Protein AF-A0A073CIL2-F1 (afdb_monomer)

Secondary structure (DSSP, 8-state):
--TTB--HHHHHHH--SS--HHHHHHHGGGGHHHHHHHHHHHHHHHHHH--SSTTHHHHHHHT-TT--HHHHHHHHHHHTT--HHHHTTS-SGGGT-STTEEEEEETTEEEEEE-SSTTS-----TTTTT-SHHHHHH--PPPHHHHHHHHHHHHGGGBTT---TTGGGG-GGGGTT-HHHHHHHHHHHHHHHHHHHHHHHHHHHHHHHHHHHHHHHHHHS-TTSEEEEEEEETTEEEEEEEE-TTS-EEEEEEE-TT--HHHHHHHHHHHHHHHHHHHHTT-EEEEEE--HIIIII-HHHHHHHHHH-SEEE-SSHHHHHHHHHHHHHT-

Foldseek 3Di:
DDLFQDFLVNQVVFFPQDDDPVLLVVLWQLNLLVLCVVCVVVLLVLLQPQPPDLCSSLVSQQPDPSRFLLNNLLLLCLLLVNAQVNVLVCPLVCVWDPPQKWWFDDPNDIDMDRQDPNNHRDRSHCVVSLNTRVSVVVGHHDDSVSVNSLQQLCTVLGTPPGDDPPSVSSNNVNCRNPSVVSVVSSVVSSVVVLVVCLPPSVVVSLVSLLVLLVVLLVVQADPQKDKDAQDDDQNDTARIWIAHNVRAIEGEHEDEASPDPVRLLVCLVCLQVVLVSSVVVLYFYEYADHHCCCSVPVNVSSNSNSVRHPGYFYSDSVRSSSVSVSVVVSD

Solvent-accessible surface area (backbone atoms only — not comparable to full-atom values): 17653 Å² total; per-residue (Å²): 130,63,96,46,39,39,46,67,68,53,34,62,75,56,29,68,50,54,78,57,68,74,54,51,68,72,42,33,72,72,48,46,61,63,55,49,63,74,38,40,68,59,52,52,49,40,42,36,68,23,54,87,43,98,64,41,40,56,60,52,37,75,72,32,86,88,36,29,30,23,46,52,48,43,53,51,25,61,66,37,73,41,46,29,75,61,47,46,68,56,48,31,39,57,81,48,34,62,94,54,38,46,43,28,57,54,95,94,39,82,46,75,44,74,55,76,49,49,40,45,78,56,79,40,34,35,74,72,57,35,51,34,37,66,43,42,77,68,51,38,72,69,44,60,56,54,47,41,51,47,50,39,36,24,39,51,46,41,35,64,93,59,80,58,82,72,31,82,43,11,42,59,51,80,40,42,47,34,56,71,61,41,54,52,50,51,55,54,40,52,53,53,49,51,60,73,46,46,67,69,44,38,55,58,49,48,56,50,54,52,51,51,54,51,50,54,39,61,76,69,44,63,88,71,46,47,79,45,68,65,40,71,56,96,93,40,75,24,61,30,30,39,36,34,81,77,73,32,41,37,40,30,42,77,43,43,56,70,57,50,71,71,56,50,48,48,50,27,72,43,23,58,60,52,32,54,56,31,50,77,72,62,28,44,38,31,36,38,44,27,15,48,52,43,68,72,69,37,47,68,38,49,41,47,32,38,69,38,34,66,31,29,34,21,75,39,72,71,34,44,49,50,52,42,49,52,50,63,76,73,85

pLDDT: mean 83.8, std 14.63, range [40.62, 98.25]

Organism: Pl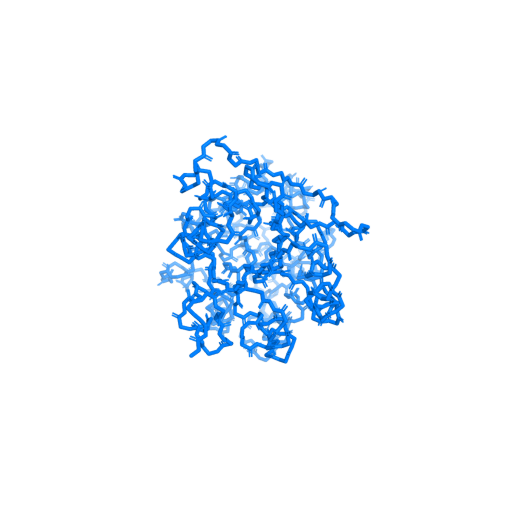anktothrix agardhii (strain NIVA-CYA 126/8) (NCBI:txid388467)

Structure (mmCIF, N/CA/C/O backbone):
data_AF-A0A073CIL2-F1
#
_entry.id   AF-A0A073CIL2-F1
#
loop_
_atom_site.group_PDB
_atom_site.id
_atom_site.type_symbol
_atom_site.label_atom_id
_atom_site.label_alt_id
_atom_site.label_comp_id
_atom_site.label_asym_id
_atom_site.label_entity_id
_atom_site.label_seq_id
_atom_site.pdbx_PDB_ins_code
_atom_site.Cartn_x
_atom_site.Cartn_y
_atom_site.Cartn_z
_atom_site.occupancy
_atom_site.B_iso_or_equiv
_atom_site.auth_seq_id
_atom_site.auth_comp_id
_atom_site.auth_asym_id
_atom_site.auth_atom_id
_atom_site.pdbx_PDB_model_num
ATOM 1 N N . MET A 1 1 ? -30.744 -12.205 18.755 1.00 46.25 1 MET A N 1
ATOM 2 C CA . MET A 1 1 ? -29.363 -11.706 18.944 1.00 46.25 1 MET A CA 1
ATOM 3 C C . MET A 1 1 ? -29.435 -10.252 19.387 1.00 46.25 1 MET A C 1
ATOM 5 O O . MET A 1 1 ? -30.394 -9.584 19.016 1.00 46.25 1 MET A O 1
ATOM 9 N N . SER A 1 2 ? -28.510 -9.797 20.239 1.00 57.88 2 SER A N 1
ATOM 10 C CA . SER A 1 2 ? -28.500 -8.412 20.741 1.00 57.88 2 SER A CA 1
ATOM 11 C C . SER A 1 2 ? -28.362 -7.431 19.573 1.00 57.88 2 SER A C 1
ATOM 13 O O . SER A 1 2 ? -27.471 -7.584 18.743 1.00 57.88 2 SER A O 1
ATOM 15 N N . LYS A 1 3 ? -29.236 -6.418 19.529 1.00 78.00 3 LYS A N 1
ATOM 16 C CA . LYS A 1 3 ? -29.319 -5.371 18.492 1.00 78.00 3 LYS A CA 1
ATOM 17 C C . LYS A 1 3 ? -27.982 -4.673 18.192 1.00 78.00 3 LYS A C 1
ATOM 19 O O . LYS A 1 3 ? -27.819 -4.140 17.101 1.00 78.00 3 LYS A O 1
ATOM 24 N N . TYR A 1 4 ? -27.051 -4.678 19.146 1.00 87.75 4 TYR A N 1
ATOM 25 C CA . TYR A 1 4 ? -25.796 -3.921 19.101 1.00 87.75 4 TYR A CA 1
ATOM 26 C C . TYR A 1 4 ? -24.544 -4.787 18.997 1.00 87.75 4 TYR A C 1
ATOM 28 O O . TYR A 1 4 ? -23.439 -4.262 18.887 1.00 87.75 4 TYR A O 1
ATOM 36 N N . LYS A 1 5 ? -24.700 -6.110 19.027 1.00 90.50 5 LYS A N 1
ATOM 37 C CA . LYS A 1 5 ? -23.591 -7.057 19.107 1.00 90.50 5 LYS A CA 1
ATOM 38 C C . LYS A 1 5 ? -23.538 -7.888 17.837 1.00 90.50 5 LYS A C 1
ATOM 40 O O . LYS A 1 5 ? -24.077 -8.994 17.792 1.00 90.50 5 LYS A O 1
ATOM 45 N N . ARG A 1 6 ? -22.913 -7.324 16.800 1.00 87.19 6 ARG A N 1
ATOM 46 C CA . ARG A 1 6 ? -22.725 -8.014 15.522 1.00 87.19 6 ARG A CA 1
ATOM 47 C C . ARG A 1 6 ? -21.905 -9.286 15.733 1.00 87.19 6 ARG A C 1
ATOM 49 O O . ARG A 1 6 ? -20.830 -9.261 16.327 1.00 87.19 6 ARG A O 1
ATOM 56 N N . SER A 1 7 ? -22.405 -10.398 15.215 1.00 87.19 7 SER A N 1
ATOM 57 C CA . SER A 1 7 ? -21.641 -11.631 15.041 1.00 87.19 7 SER A CA 1
ATOM 58 C C . SER A 1 7 ? -20.631 -11.497 13.895 1.00 87.19 7 SER A C 1
ATOM 60 O O . SER A 1 7 ? -20.733 -10.603 13.056 1.00 87.19 7 SER A O 1
ATOM 62 N N . LEU A 1 8 ? -19.685 -12.437 13.786 1.00 81.62 8 LEU A N 1
ATOM 63 C CA . LEU A 1 8 ? -18.758 -12.490 12.646 1.00 81.62 8 LEU A CA 1
ATOM 64 C C . LEU A 1 8 ? -19.491 -12.550 11.292 1.00 81.62 8 LEU A C 1
ATOM 66 O O . LEU A 1 8 ? -18.992 -12.026 10.297 1.00 81.62 8 LEU A O 1
ATOM 70 N N . VAL A 1 9 ? -20.652 -13.211 11.244 1.00 82.19 9 VAL A N 1
ATOM 71 C CA . VAL A 1 9 ? -21.465 -13.315 10.024 1.00 82.19 9 VAL A CA 1
ATOM 72 C C . VAL A 1 9 ? -22.077 -11.959 9.681 1.00 82.19 9 VAL A C 1
ATOM 74 O O . VAL A 1 9 ? -21.948 -11.510 8.551 1.00 82.19 9 VAL A O 1
ATOM 77 N N . GLU A 1 10 ? -22.644 -11.253 10.656 1.00 83.69 10 GLU A N 1
ATOM 78 C CA . GLU A 1 10 ? -23.223 -9.926 10.414 1.00 83.69 10 GLU A CA 1
ATOM 79 C C . GLU A 1 10 ? -22.145 -8.880 10.098 1.00 83.69 10 GLU A C 1
ATOM 81 O O . GLU A 1 10 ? -22.348 -8.028 9.236 1.00 83.69 10 GLU A O 1
ATOM 86 N N . LEU A 1 11 ? -20.963 -8.973 10.721 1.00 81.69 11 LEU A N 1
ATOM 87 C CA . LEU A 1 11 ? -19.815 -8.144 10.348 1.00 81.69 11 LEU A CA 1
ATOM 88 C C . LEU A 1 11 ? -19.396 -8.386 8.897 1.00 81.69 11 LEU A C 1
ATOM 90 O O . LEU A 1 11 ? -19.043 -7.429 8.227 1.00 81.69 11 LEU A O 1
ATOM 94 N N . ARG A 1 12 ? -19.462 -9.618 8.369 1.00 76.69 12 ARG A N 1
ATOM 95 C CA . ARG A 1 12 ? -19.180 -9.872 6.939 1.00 76.69 12 ARG A CA 1
ATOM 96 C C . ARG A 1 12 ? -20.116 -9.124 6.009 1.00 76.69 12 ARG A C 1
ATOM 98 O O . ARG A 1 12 ? -19.669 -8.660 4.969 1.00 76.69 12 ARG A O 1
ATOM 105 N N . GLU A 1 13 ? -21.390 -9.050 6.367 1.00 78.75 13 GLU A N 1
ATOM 106 C CA . GLU A 1 13 ? -22.416 -8.410 5.543 1.00 78.75 13 GLU A CA 1
ATOM 107 C C . GLU A 1 13 ? -22.362 -6.882 5.620 1.00 78.75 13 GLU A C 1
ATOM 109 O O . GLU A 1 13 ? -22.771 -6.204 4.680 1.00 78.75 13 GLU A O 1
ATOM 114 N N . LYS A 1 14 ? -21.892 -6.339 6.749 1.00 78.00 14 LYS A N 1
ATOM 115 C CA . LYS A 1 14 ? -21.842 -4.892 7.017 1.00 78.00 14 LYS A CA 1
ATOM 116 C C . LYS A 1 14 ? -20.466 -4.267 6.831 1.00 78.00 14 LYS A C 1
ATOM 118 O O . LYS A 1 14 ? -20.359 -3.046 6.764 1.00 78.00 14 LYS A O 1
ATOM 123 N N . ALA A 1 15 ? -19.425 -5.085 6.751 1.00 64.19 15 ALA A N 1
ATOM 124 C CA . ALA A 1 15 ? -18.075 -4.625 6.505 1.00 64.19 15 ALA A CA 1
ATOM 125 C C . ALA A 1 15 ? -17.959 -3.982 5.134 1.00 64.19 15 ALA A C 1
ATOM 127 O O . ALA A 1 15 ? -18.392 -4.534 4.124 1.00 64.19 15 ALA A O 1
ATOM 128 N N . VAL A 1 16 ? -17.277 -2.842 5.099 1.00 56.88 16 VAL A N 1
ATOM 129 C CA . VAL A 1 16 ? -16.928 -2.195 3.836 1.00 56.88 16 VAL A CA 1
ATOM 130 C C . VAL A 1 16 ? -15.840 -3.019 3.124 1.00 56.88 16 VAL A C 1
ATOM 132 O O . VAL A 1 16 ? -15.689 -2.925 1.906 1.00 56.88 16 VAL A O 1
ATOM 135 N N . LEU A 1 17 ? -15.119 -3.890 3.861 1.00 52.00 17 LEU A N 1
ATOM 136 C CA . LEU A 1 17 ? -14.032 -4.800 3.439 1.00 52.00 17 LEU A CA 1
ATOM 137 C C . LEU A 1 17 ? -12.774 -4.078 2.925 1.00 52.00 17 LEU A C 1
ATOM 139 O O . LEU A 1 17 ? -11.659 -4.569 3.132 1.00 52.00 17 LEU A O 1
ATOM 143 N N . ASN A 1 18 ? -12.974 -2.902 2.335 1.00 46.69 18 ASN A N 1
ATOM 144 C CA . ASN A 1 18 ? -12.034 -1.868 1.931 1.00 46.69 18 ASN A CA 1
ATOM 145 C C . ASN A 1 18 ? -12.390 -0.563 2.676 1.00 46.69 18 ASN A C 1
ATOM 147 O O . ASN A 1 18 ? -13.514 -0.406 3.136 1.00 46.69 18 ASN A O 1
ATOM 151 N N . TRP A 1 19 ? -11.452 0.373 2.843 1.00 49.94 19 TRP A N 1
ATOM 152 C CA . TRP A 1 19 ? -11.746 1.645 3.526 1.00 49.94 19 TRP A CA 1
ATOM 153 C C . TRP A 1 19 ? -12.817 2.470 2.777 1.00 49.94 19 TRP A C 1
ATOM 155 O O . TRP A 1 19 ? -12.802 2.464 1.545 1.00 49.94 19 TRP A O 1
ATOM 165 N N . PRO A 1 20 ? -13.692 3.216 3.487 1.00 50.31 20 PRO A N 1
ATOM 166 C CA . PRO A 1 20 ? -14.555 4.235 2.882 1.00 50.31 20 PRO A CA 1
ATOM 167 C C . PRO A 1 20 ? -13.750 5.226 2.025 1.00 50.31 20 PRO A C 1
ATOM 169 O O . PRO A 1 20 ? -12.622 5.567 2.390 1.00 50.31 20 PRO A O 1
ATOM 172 N N . GLU A 1 21 ? -14.321 5.725 0.924 1.00 50.78 21 GLU A N 1
ATOM 173 C CA . GLU A 1 21 ? -13.636 6.650 -0.005 1.00 50.78 21 GLU A CA 1
ATOM 174 C C . GLU A 1 21 ? -13.049 7.879 0.710 1.00 50.78 21 GLU A C 1
ATOM 176 O O . GLU A 1 21 ? -11.888 8.227 0.505 1.00 50.78 21 GLU A O 1
ATOM 181 N N . GLU A 1 22 ? -13.784 8.444 1.670 1.00 52.44 22 GLU A N 1
ATOM 182 C CA . GLU A 1 22 ? -13.338 9.577 2.493 1.00 52.44 22 GLU A CA 1
ATOM 183 C C . GLU A 1 22 ? -12.044 9.286 3.279 1.00 52.44 22 GLU A C 1
ATOM 185 O O . GLU A 1 22 ? -11.207 10.166 3.495 1.00 52.44 22 GLU A O 1
ATOM 190 N N . LEU A 1 23 ? -11.870 8.039 3.724 1.00 52.03 23 LEU A N 1
ATOM 191 C CA . LEU A 1 23 ? -10.691 7.586 4.456 1.00 52.03 23 LEU A CA 1
ATOM 192 C C . LEU A 1 23 ? -9.521 7.289 3.506 1.00 52.03 23 LEU A C 1
ATOM 194 O O . LEU A 1 23 ? -8.368 7.516 3.877 1.00 52.03 23 LEU A O 1
ATOM 198 N N . LEU A 1 24 ? -9.796 6.831 2.280 1.00 49.16 24 LEU A N 1
ATOM 199 C CA . LEU A 1 24 ? -8.789 6.656 1.226 1.00 49.16 24 LEU A CA 1
ATOM 200 C C . LEU A 1 24 ? -8.194 8.002 0.785 1.00 49.16 24 LEU A C 1
ATOM 202 O O . LEU A 1 24 ? -6.973 8.106 0.631 1.00 49.16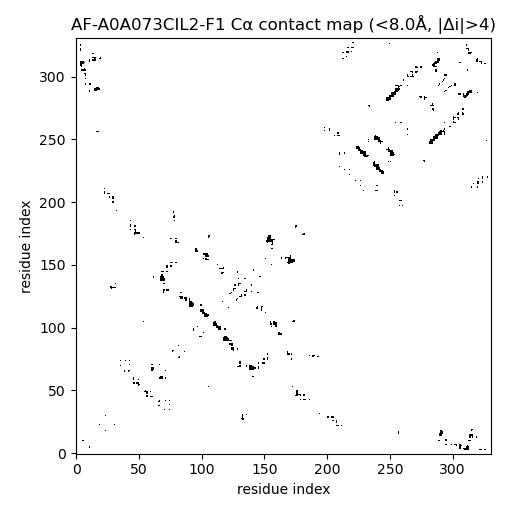 24 LEU A O 1
ATOM 206 N N . ASP A 1 25 ? -9.026 9.038 0.683 1.00 50.81 25 ASP A N 1
ATOM 207 C CA . ASP A 1 25 ? -8.604 10.400 0.343 1.00 50.81 25 ASP A CA 1
ATOM 208 C C . ASP A 1 25 ? -7.723 11.031 1.431 1.00 50.81 25 ASP A C 1
ATOM 210 O O . ASP A 1 25 ? -6.720 11.694 1.137 1.00 50.81 25 ASP A O 1
ATOM 214 N N . GLN A 1 26 ? -8.049 10.783 2.704 1.00 46.47 26 GLN A N 1
ATOM 215 C CA . GLN A 1 26 ? -7.258 11.250 3.849 1.00 46.47 26 GLN A CA 1
ATOM 216 C C . GLN A 1 26 ? -5.980 10.429 4.081 1.00 46.47 26 GLN A C 1
ATOM 218 O O . GLN A 1 26 ? -5.001 10.956 4.617 1.00 46.47 26 GLN A O 1
ATOM 223 N N . ALA A 1 27 ? -5.959 9.155 3.673 1.00 45.16 27 ALA A N 1
ATOM 224 C CA . ALA A 1 27 ? -4.823 8.257 3.871 1.00 45.16 27 ALA A CA 1
ATOM 225 C C . ALA A 1 27 ? -3.585 8.631 3.049 1.00 45.16 27 ALA A C 1
ATOM 227 O O . ALA A 1 27 ? -2.470 8.307 3.475 1.00 45.16 27 ALA A O 1
ATOM 228 N N . GLY A 1 28 ? -3.738 9.328 1.915 1.00 62.12 28 GLY A N 1
ATOM 229 C CA . GLY A 1 28 ? -2.609 9.731 1.069 1.00 62.12 28 GLY A CA 1
ATOM 230 C C . GLY A 1 28 ? -1.596 8.591 0.881 1.00 62.12 28 GLY A C 1
ATOM 231 O O . GLY A 1 28 ? -1.975 7.457 0.631 1.00 62.12 28 GLY A O 1
ATOM 232 N N . GLU A 1 29 ? -0.299 8.842 1.063 1.00 44.44 29 GLU A N 1
ATOM 233 C CA . GLU A 1 29 ? 0.793 7.857 0.899 1.00 44.44 29 GLU A CA 1
ATOM 234 C C . GLU A 1 29 ? 0.637 6.510 1.645 1.00 44.44 29 GLU A C 1
ATOM 236 O O . GLU A 1 29 ? 1.331 5.553 1.305 1.00 44.44 29 GLU A O 1
ATOM 241 N N . ALA A 1 30 ? -0.276 6.385 2.616 1.00 48.31 30 ALA A N 1
ATOM 242 C CA . ALA A 1 30 ? -0.567 5.124 3.297 1.00 48.31 30 ALA A CA 1
ATOM 243 C C . ALA A 1 30 ? -1.469 4.153 2.488 1.00 48.31 30 ALA A C 1
ATOM 245 O O . ALA A 1 30 ? -1.584 2.988 2.865 1.00 48.31 30 ALA A O 1
ATOM 246 N N . SER A 1 31 ? -2.068 4.595 1.369 1.00 55.88 31 SER A N 1
ATOM 247 C CA . SER A 1 31 ? -3.011 3.828 0.525 1.00 55.88 31 SER A CA 1
ATOM 248 C C . SER A 1 31 ? -2.378 3.099 -0.672 1.00 55.88 31 SER A C 1
ATOM 250 O O . SER A 1 31 ? -3.075 2.448 -1.454 1.00 55.88 31 SER A O 1
ATOM 252 N N . VAL A 1 32 ? -1.053 3.170 -0.831 1.00 69.62 32 VAL A N 1
ATOM 253 C CA . VAL A 1 32 ? -0.366 2.598 -2.001 1.00 69.62 32 VAL A CA 1
ATOM 254 C C . VAL A 1 32 ? -0.403 1.068 -1.987 1.00 69.62 32 VAL A C 1
ATOM 256 O O . VAL A 1 32 ? -0.601 0.452 -3.030 1.00 69.62 32 VAL A O 1
ATOM 259 N N . LEU A 1 33 ? -0.249 0.432 -0.821 1.00 70.25 33 LEU A N 1
ATOM 260 C CA . LEU A 1 33 ? -0.139 -1.027 -0.741 1.00 70.25 33 LEU A CA 1
ATOM 261 C C . LEU A 1 33 ? -1.421 -1.768 -1.176 1.00 70.25 33 LEU A C 1
ATOM 263 O O . LEU A 1 33 ? -1.286 -2.681 -1.985 1.00 70.25 33 LEU A O 1
ATOM 267 N N . PRO A 1 34 ? -2.650 -1.409 -0.747 1.00 69.50 34 PRO A N 1
ATOM 268 C CA . PRO A 1 34 ? -3.856 -2.049 -1.278 1.00 69.50 34 PRO A CA 1
ATOM 269 C C . PRO A 1 34 ? -4.028 -1.849 -2.768 1.00 69.50 34 PRO A C 1
ATOM 271 O O . PRO A 1 34 ? -4.447 -2.780 -3.443 1.00 69.50 34 PRO A O 1
ATOM 274 N N . LEU A 1 35 ? -3.712 -0.657 -3.285 1.00 74.81 35 LEU A N 1
ATOM 275 C CA . LEU A 1 35 ? -3.806 -0.396 -4.716 1.00 74.81 35 LEU A CA 1
ATOM 276 C C . LEU A 1 35 ? -2.859 -1.319 -5.488 1.00 74.81 35 LEU A C 1
ATOM 278 O O . LEU A 1 35 ? -3.254 -1.921 -6.485 1.00 74.81 35 LEU A O 1
ATOM 282 N N . LEU A 1 36 ? -1.634 -1.485 -4.991 1.00 78.38 36 LEU A N 1
ATOM 283 C CA . LEU A 1 36 ? -0.666 -2.408 -5.566 1.00 78.38 36 LEU A CA 1
ATOM 284 C C . LEU A 1 36 ? -1.111 -3.871 -5.446 1.00 78.38 36 LEU A C 1
ATOM 286 O O . LEU A 1 36 ? -1.041 -4.594 -6.430 1.00 78.38 36 LEU A O 1
ATOM 290 N N . LEU A 1 37 ? -1.632 -4.304 -4.295 1.00 72.88 37 LEU A N 1
ATOM 291 C CA . LEU A 1 37 ? -2.161 -5.664 -4.126 1.00 72.88 37 LEU A CA 1
ATOM 292 C C . LEU A 1 37 ? -3.359 -5.926 -5.053 1.00 72.88 37 LEU A C 1
ATOM 294 O O . LEU A 1 37 ? -3.400 -6.958 -5.712 1.00 72.88 37 LEU A O 1
ATOM 298 N N . LYS A 1 38 ? -4.289 -4.969 -5.171 1.00 75.19 38 LYS A N 1
ATOM 299 C CA . LYS A 1 38 ? -5.461 -5.043 -6.061 1.00 75.19 38 LYS A CA 1
ATOM 300 C C . LYS A 1 38 ? -5.066 -5.156 -7.535 1.00 75.19 38 LYS A C 1
ATOM 302 O O . LYS A 1 38 ? -5.771 -5.793 -8.308 1.00 75.19 38 LYS A O 1
ATOM 307 N N . THR A 1 39 ? -3.966 -4.523 -7.934 1.00 81.62 39 THR A N 1
ATOM 308 C CA . THR A 1 39 ? -3.525 -4.459 -9.339 1.00 81.62 39 THR A CA 1
ATOM 309 C C . THR A 1 39 ? -2.373 -5.416 -9.664 1.00 81.62 39 THR A C 1
ATOM 311 O O . THR A 1 39 ? -1.891 -5.444 -10.797 1.00 81.62 39 THR A O 1
ATOM 314 N N . GLN A 1 40 ? -1.956 -6.241 -8.701 1.00 81.31 40 GLN A N 1
ATOM 315 C CA . GLN A 1 40 ? -0.824 -7.159 -8.822 1.00 81.31 40 GLN A CA 1
ATOM 316 C C . GLN A 1 40 ? -1.013 -8.184 -9.945 1.00 81.31 40 GLN A C 1
ATOM 318 O O . GLN A 1 40 ? -0.119 -8.344 -10.774 1.00 81.31 40 GLN A O 1
ATOM 323 N N . ASP A 1 41 ? -2.174 -8.837 -10.026 1.00 79.19 41 ASP A N 1
ATOM 324 C CA . ASP A 1 41 ? -2.432 -9.854 -11.056 1.00 79.19 41 ASP A CA 1
ATOM 325 C C . ASP A 1 41 ? -2.379 -9.265 -12.467 1.00 79.19 41 ASP A C 1
ATOM 327 O O . ASP A 1 41 ? -1.853 -9.881 -13.401 1.00 79.19 41 ASP A O 1
ATOM 331 N N . LYS A 1 42 ? -2.864 -8.028 -12.626 1.00 86.56 42 LYS A N 1
ATOM 332 C CA . LYS A 1 42 ? -2.803 -7.320 -13.905 1.00 86.56 42 LYS A CA 1
ATOM 333 C C . LYS A 1 42 ? -1.366 -6.970 -14.277 1.00 86.56 42 LYS A C 1
ATOM 335 O O . LYS A 1 42 ? -0.977 -7.157 -15.428 1.00 86.56 42 LYS A O 1
ATOM 340 N N . PHE A 1 43 ? -0.572 -6.520 -13.307 1.00 92.25 43 PHE A N 1
ATOM 341 C CA . PHE A 1 43 ? 0.854 -6.264 -13.497 1.00 92.25 43 PHE A CA 1
ATOM 342 C C . PHE A 1 43 ? 1.604 -7.539 -13.920 1.00 92.25 43 PHE A C 1
ATOM 344 O O . PHE A 1 43 ? 2.312 -7.529 -14.925 1.00 92.25 43 PHE A O 1
ATOM 351 N N . ILE A 1 44 ? 1.379 -8.658 -13.220 1.00 87.12 44 ILE A N 1
ATOM 352 C CA . ILE A 1 44 ? 1.953 -9.972 -13.561 1.00 87.12 44 ILE A CA 1
ATOM 353 C C . ILE A 1 44 ? 1.558 -10.385 -14.982 1.00 87.12 44 ILE A C 1
ATOM 355 O O . ILE A 1 44 ? 2.403 -10.853 -15.745 1.00 87.12 44 ILE A O 1
ATOM 359 N N . SER A 1 45 ? 0.289 -10.193 -15.351 1.00 87.38 45 SER A N 1
ATOM 360 C CA . SER A 1 45 ? -0.216 -10.536 -16.684 1.00 87.38 45 SER A CA 1
ATOM 361 C C . SER A 1 45 ? 0.511 -9.759 -17.781 1.00 87.38 45 SER A C 1
ATOM 363 O O . SER A 1 45 ? 0.898 -10.348 -18.785 1.00 87.38 45 SER A O 1
ATOM 365 N N . ILE A 1 46 ? 0.762 -8.460 -17.576 1.00 94.06 46 ILE A N 1
ATOM 366 C CA . ILE A 1 46 ? 1.530 -7.640 -18.524 1.00 94.06 46 ILE A CA 1
ATOM 367 C C . ILE A 1 46 ? 2.950 -8.188 -18.684 1.00 94.06 46 ILE A C 1
ATOM 369 O O . ILE A 1 46 ? 3.374 -8.420 -19.810 1.00 94.06 46 ILE A O 1
ATOM 373 N N . LEU A 1 47 ? 3.669 -8.454 -17.587 1.00 93.06 47 LEU A N 1
ATOM 374 C CA . LEU A 1 47 ? 5.038 -8.989 -17.659 1.00 93.06 47 LEU A CA 1
ATOM 375 C C . LEU A 1 47 ? 5.106 -10.390 -18.288 1.00 93.06 47 LEU A C 1
ATOM 377 O O . LEU A 1 47 ? 6.102 -10.748 -18.914 1.00 93.06 47 LEU A O 1
ATOM 381 N N . THR A 1 48 ? 4.052 -11.185 -18.110 1.00 90.56 48 THR A N 1
ATOM 382 C CA . THR A 1 48 ? 3.956 -12.537 -18.674 1.00 90.56 48 THR A CA 1
ATOM 383 C C . THR A 1 48 ? 3.736 -12.495 -20.185 1.00 90.56 48 THR A C 1
ATOM 385 O O . THR A 1 48 ? 4.323 -13.297 -20.899 1.00 90.56 48 THR A O 1
ATOM 388 N N . LEU A 1 49 ? 2.911 -11.561 -20.668 1.00 91.25 49 LEU A N 1
ATOM 389 C CA . LEU A 1 49 ? 2.568 -11.419 -22.088 1.00 91.25 49 LEU A CA 1
ATOM 390 C C . LEU A 1 49 ? 3.573 -10.562 -22.878 1.00 91.25 49 LEU A C 1
ATOM 392 O O . LEU A 1 49 ? 3.558 -10.574 -24.105 1.00 91.25 49 LEU A O 1
ATOM 396 N N . ALA A 1 50 ? 4.422 -9.791 -22.197 1.00 91.94 50 ALA A N 1
ATOM 397 C CA . ALA A 1 50 ? 5.424 -8.912 -22.799 1.00 91.94 50 ALA A CA 1
ATOM 398 C C . ALA A 1 50 ? 6.703 -9.667 -23.213 1.00 91.94 50 ALA A C 1
ATOM 400 O O . ALA A 1 50 ? 7.806 -9.315 -22.792 1.00 91.94 50 ALA A O 1
ATOM 401 N N . ASP A 1 51 ? 6.571 -10.741 -23.991 1.00 90.38 51 ASP A N 1
ATOM 402 C CA . ASP A 1 51 ? 7.679 -11.648 -24.303 1.00 90.38 51 ASP A CA 1
ATOM 403 C C . ASP A 1 51 ? 8.103 -11.654 -25.779 1.00 90.38 51 ASP A C 1
ATOM 405 O O . ASP A 1 51 ? 9.090 -12.319 -26.117 1.00 90.38 51 ASP A O 1
ATOM 409 N N . SER A 1 52 ? 7.409 -10.894 -26.633 1.00 90.69 52 SER A N 1
ATOM 410 C CA . SER A 1 52 ? 7.692 -10.817 -28.069 1.00 90.69 52 SER A CA 1
ATOM 411 C C . SER A 1 52 ? 8.929 -9.969 -28.380 1.00 90.69 52 SER A C 1
ATOM 413 O O . SER A 1 52 ? 9.759 -10.362 -29.193 1.00 90.69 52 SER A O 1
ATOM 415 N N . GLU A 1 53 ? 9.067 -8.819 -27.715 1.00 93.62 53 GLU A N 1
ATOM 416 C CA . GLU A 1 53 ? 10.152 -7.838 -27.884 1.00 93.62 53 GLU A CA 1
ATOM 417 C C . GLU A 1 53 ? 10.420 -7.104 -26.558 1.00 93.62 53 GLU A C 1
ATOM 419 O O . GLU A 1 53 ? 9.496 -7.008 -25.737 1.00 93.62 53 GLU A O 1
ATOM 424 N N . PRO A 1 54 ? 11.615 -6.512 -26.349 1.00 91.56 54 PRO A N 1
ATOM 425 C CA . PRO A 1 54 ? 11.947 -5.835 -25.095 1.00 91.56 54 PRO A CA 1
ATOM 426 C C . PRO A 1 54 ? 10.996 -4.696 -24.699 1.00 91.56 54 PRO A C 1
ATOM 428 O O . PRO A 1 54 ? 10.821 -4.417 -23.515 1.00 91.56 54 PRO A O 1
ATOM 431 N N . GLU A 1 55 ? 10.364 -4.038 -25.670 1.00 94.50 55 GLU A N 1
ATOM 432 C CA . GLU A 1 55 ? 9.455 -2.903 -25.447 1.00 94.50 55 GLU A CA 1
ATOM 433 C C . GLU A 1 55 ? 7.969 -3.288 -25.537 1.00 94.50 55 GLU A C 1
ATOM 435 O O . GLU A 1 55 ? 7.083 -2.448 -25.373 1.00 94.50 55 GLU A O 1
ATOM 440 N N . SER A 1 56 ? 7.661 -4.573 -25.753 1.00 94.00 56 SER A N 1
ATOM 441 C CA . SER A 1 56 ? 6.283 -5.067 -25.912 1.00 94.00 56 SER A CA 1
ATOM 442 C C . SER A 1 56 ? 5.375 -4.752 -24.712 1.00 94.00 56 SER A C 1
ATOM 444 O O . SER A 1 56 ? 4.174 -4.519 -24.885 1.00 94.00 56 SER A O 1
ATOM 446 N N . TRP A 1 57 ? 5.952 -4.636 -23.510 1.00 95.44 57 TRP A N 1
ATOM 447 C CA . TRP A 1 57 ? 5.256 -4.202 -22.295 1.00 95.44 57 TRP A CA 1
ATOM 448 C C . TRP A 1 57 ? 4.582 -2.836 -22.466 1.00 95.44 57 TRP A C 1
ATOM 450 O O . TRP A 1 57 ? 3.499 -2.627 -21.923 1.00 95.44 57 TRP A O 1
ATOM 460 N N . GLN A 1 58 ? 5.164 -1.914 -23.241 1.00 96.19 58 GLN A N 1
ATOM 461 C CA . GLN A 1 58 ? 4.656 -0.549 -23.369 1.00 96.19 58 GLN A CA 1
ATOM 462 C C . GLN A 1 58 ? 3.278 -0.531 -24.038 1.00 96.19 58 GLN A C 1
ATOM 464 O O . GLN A 1 58 ? 2.365 0.155 -23.575 1.00 96.19 58 GLN A O 1
ATOM 469 N N . LYS A 1 59 ? 3.101 -1.340 -25.091 1.00 94.88 59 LYS A N 1
ATOM 470 C CA . LYS A 1 59 ? 1.810 -1.506 -25.775 1.00 94.88 59 LYS A CA 1
ATOM 471 C C . LYS A 1 59 ? 0.766 -2.094 -24.825 1.00 94.88 59 LYS A C 1
ATOM 473 O O . LYS A 1 59 ? -0.351 -1.591 -24.761 1.00 94.88 59 LYS A O 1
ATOM 478 N N . LEU A 1 60 ? 1.142 -3.112 -24.050 1.00 95.19 60 LEU A N 1
ATOM 479 C CA . LEU A 1 60 ? 0.247 -3.765 -23.090 1.00 95.19 60 LEU A CA 1
ATOM 480 C C . LEU A 1 60 ? -0.181 -2.832 -21.949 1.00 95.19 60 LEU A C 1
ATOM 482 O O . LEU A 1 60 ? -1.343 -2.862 -21.549 1.00 95.19 60 LEU A O 1
ATOM 486 N N . VAL A 1 61 ? 0.723 -1.981 -21.455 1.00 96.50 61 VAL A N 1
ATOM 487 C CA . VAL A 1 61 ? 0.394 -0.951 -20.458 1.00 96.50 61 VAL A CA 1
ATOM 488 C C . VAL A 1 61 ? -0.554 0.088 -21.053 1.00 96.50 61 VAL A C 1
ATOM 490 O O . VAL A 1 61 ? -1.588 0.373 -20.458 1.00 96.50 61 VAL A O 1
ATOM 493 N N . ASN A 1 62 ? -0.261 0.608 -22.248 1.00 93.75 62 ASN A N 1
ATOM 494 C CA . ASN A 1 62 ? -1.091 1.632 -22.893 1.00 93.75 62 ASN A CA 1
ATOM 495 C C . ASN A 1 62 ? -2.513 1.147 -23.228 1.00 93.75 62 ASN A C 1
ATOM 497 O O . ASN A 1 62 ? -3.439 1.952 -23.248 1.00 93.75 62 ASN A O 1
ATOM 501 N N . LEU A 1 63 ? -2.696 -0.154 -23.476 1.00 91.31 63 LEU A N 1
ATOM 502 C CA . LEU A 1 63 ? -4.007 -0.767 -23.724 1.00 91.31 63 LEU A CA 1
ATOM 503 C C . LEU A 1 63 ? -4.766 -1.138 -22.438 1.00 91.31 63 LEU A C 1
ATOM 505 O O . LEU A 1 63 ? -5.923 -1.552 -22.503 1.00 91.31 63 LEU A O 1
ATOM 509 N N . SER A 1 64 ? -4.135 -1.037 -21.266 1.00 87.50 64 SER A N 1
ATOM 510 C CA . SER A 1 64 ? -4.719 -1.491 -20.007 1.00 87.50 64 SER A CA 1
ATOM 511 C C . SER A 1 64 ? -5.443 -0.366 -19.269 1.00 87.50 64 SER A C 1
ATOM 513 O O . SER A 1 64 ? -4.808 0.522 -18.706 1.00 87.50 64 SER A O 1
ATOM 515 N N . LEU A 1 65 ? -6.771 -0.468 -19.158 1.00 81.56 65 LEU A N 1
ATOM 516 C CA . LEU A 1 65 ? -7.592 0.481 -18.390 1.00 81.56 65 LEU A CA 1
ATOM 517 C C . LEU A 1 65 ? -7.245 0.485 -16.889 1.00 81.56 65 LEU A C 1
ATOM 519 O O . LEU A 1 65 ? -7.116 1.544 -16.285 1.00 81.56 65 LEU A O 1
ATOM 523 N N . ASP A 1 66 ? -7.010 -0.693 -16.305 1.00 81.12 66 ASP A N 1
ATOM 524 C CA . ASP A 1 66 ? -6.754 -0.853 -14.863 1.00 81.12 66 ASP A CA 1
ATOM 525 C C . ASP A 1 66 ? -5.262 -0.781 -14.482 1.00 81.12 66 ASP A C 1
ATOM 527 O O . ASP A 1 66 ? -4.885 -1.083 -13.348 1.00 81.12 66 ASP A O 1
ATOM 531 N N . MET A 1 67 ? -4.385 -0.431 -15.431 1.00 92.88 67 MET A N 1
ATOM 532 C CA . MET A 1 67 ? -2.941 -0.310 -15.191 1.00 92.88 67 MET A CA 1
ATOM 533 C C . MET A 1 67 ? -2.382 0.931 -15.892 1.00 92.88 67 MET A C 1
ATOM 535 O O . MET A 1 67 ? -1.704 0.810 -16.913 1.00 92.88 67 MET A O 1
ATOM 539 N N . PRO A 1 68 ? -2.642 2.134 -15.355 1.00 95.00 68 PRO A N 1
ATOM 540 C CA . PRO A 1 68 ? -2.034 3.342 -15.886 1.00 95.00 68 PRO A CA 1
ATOM 541 C C . PRO A 1 68 ? -0.504 3.295 -15.745 1.00 95.00 68 PRO A C 1
ATOM 543 O O . PRO A 1 68 ? 0.051 2.642 -14.856 1.00 95.00 68 PRO A O 1
ATOM 546 N N . GLY A 1 69 ? 0.193 4.022 -16.616 1.00 97.50 69 GLY A N 1
ATOM 547 C CA . GLY A 1 69 ? 1.653 3.999 -16.725 1.00 97.50 69 GLY A CA 1
ATOM 548 C C . GLY A 1 69 ? 2.402 4.308 -15.431 1.00 97.50 69 GLY A C 1
ATOM 549 O O . GLY A 1 69 ? 3.379 3.637 -15.100 1.00 97.50 69 GLY A O 1
ATOM 550 N N . ASN A 1 70 ? 1.928 5.285 -14.660 1.00 96.69 70 ASN A N 1
ATOM 551 C CA . ASN A 1 70 ? 2.522 5.608 -13.363 1.00 96.69 70 ASN A CA 1
ATOM 552 C C . AS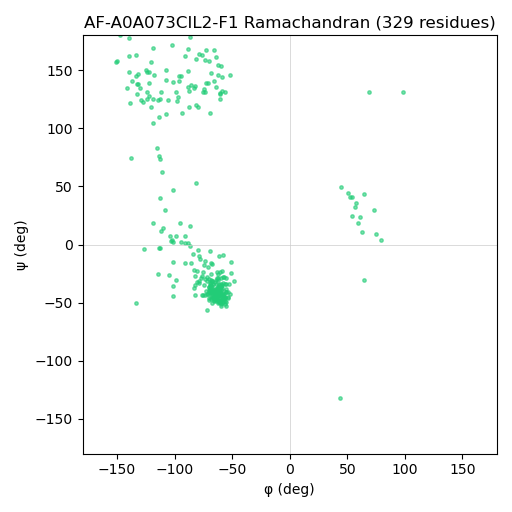N A 1 70 ? 2.340 4.484 -12.325 1.00 96.69 70 ASN A C 1
ATOM 554 O O . ASN A 1 70 ? 3.234 4.254 -11.511 1.00 96.69 70 ASN A O 1
ATOM 558 N N . LEU A 1 71 ? 1.220 3.756 -12.362 1.00 94.94 71 LEU A N 1
ATOM 559 C CA . LEU A 1 71 ? 0.991 2.608 -11.487 1.00 94.94 71 LEU A CA 1
ATOM 560 C C . LEU A 1 71 ? 1.883 1.428 -11.882 1.00 94.94 71 LEU A C 1
ATOM 562 O O . LEU A 1 71 ? 2.506 0.826 -11.009 1.00 94.94 71 LEU A O 1
ATOM 566 N N . PHE A 1 72 ? 2.022 1.159 -13.182 1.00 97.31 72 PHE A N 1
ATOM 567 C CA . PHE A 1 72 ? 2.959 0.156 -13.690 1.00 97.31 72 PHE A CA 1
ATOM 568 C C . PHE A 1 72 ? 4.400 0.446 -13.245 1.00 97.31 72 PHE A C 1
ATOM 570 O O . PHE A 1 72 ? 5.081 -0.428 -12.706 1.00 97.31 72 PHE A O 1
ATOM 577 N N . LEU A 1 73 ? 4.846 1.699 -13.387 1.00 97.50 73 LEU A N 1
ATOM 578 C CA . LEU A 1 73 ? 6.158 2.125 -12.905 1.00 97.50 73 LEU A CA 1
ATOM 579 C C . LEU A 1 73 ? 6.288 1.944 -11.385 1.00 97.50 73 LEU A C 1
ATOM 581 O O . LEU A 1 73 ? 7.324 1.483 -10.909 1.00 97.50 73 LEU A O 1
ATOM 585 N N . LYS A 1 74 ? 5.242 2.252 -10.608 1.00 93.88 74 LYS A N 1
ATOM 586 C CA . LYS A 1 74 ? 5.273 2.058 -9.153 1.00 93.88 74 LYS A CA 1
ATOM 587 C C . LYS A 1 74 ? 5.442 0.591 -8.762 1.00 93.88 74 LYS A C 1
ATOM 589 O O . LYS A 1 74 ? 6.197 0.323 -7.829 1.00 93.88 74 LYS A O 1
ATOM 594 N N . HIS A 1 75 ? 4.787 -0.340 -9.459 1.00 92.44 75 HIS A N 1
ATOM 595 C CA . HIS A 1 75 ? 5.011 -1.779 -9.264 1.00 92.44 75 HIS A CA 1
ATOM 596 C C . HIS A 1 75 ? 6.484 -2.133 -9.470 1.00 92.44 75 HIS A C 1
ATOM 598 O O . HIS A 1 75 ? 7.094 -2.722 -8.582 1.00 92.44 75 HIS A O 1
ATOM 604 N N . LEU A 1 76 ? 7.077 -1.705 -10.588 1.00 94.38 76 LEU A N 1
ATOM 605 C CA . LEU A 1 76 ? 8.493 -1.951 -10.872 1.00 94.38 76 LEU A CA 1
ATOM 606 C C . LEU A 1 76 ? 9.406 -1.385 -9.782 1.00 94.38 76 LEU A C 1
ATOM 608 O O . LEU A 1 76 ? 10.220 -2.128 -9.250 1.00 94.38 76 LEU A O 1
ATOM 612 N N . MET A 1 77 ? 9.217 -0.121 -9.395 1.00 91.94 77 MET A N 1
ATOM 613 C CA . MET A 1 77 ? 9.988 0.542 -8.333 1.00 91.94 77 MET A CA 1
ATOM 614 C C . MET A 1 77 ? 9.947 -0.207 -6.997 1.00 91.94 77 MET A C 1
ATOM 616 O O . MET A 1 77 ? 10.944 -0.281 -6.287 1.00 91.94 77 MET A O 1
ATOM 620 N N . VAL A 1 78 ? 8.778 -0.729 -6.621 1.00 84.06 78 VAL A N 1
ATOM 621 C CA . VAL A 1 78 ? 8.599 -1.471 -5.365 1.00 84.06 78 VAL A CA 1
ATOM 622 C C . VAL A 1 78 ? 9.319 -2.816 -5.419 1.00 84.06 78 VAL A C 1
ATOM 624 O O . VAL A 1 78 ? 9.961 -3.221 -4.450 1.00 84.06 78 VAL A O 1
ATOM 627 N N . LEU A 1 79 ? 9.235 -3.497 -6.557 1.00 82.75 79 LEU A N 1
ATOM 628 C CA . LEU A 1 79 ? 9.851 -4.801 -6.766 1.00 82.75 79 LEU A CA 1
ATOM 629 C C . LEU A 1 79 ? 11.383 -4.726 -6.843 1.00 82.75 79 LEU A C 1
ATOM 631 O O . LEU A 1 79 ? 12.059 -5.605 -6.312 1.00 82.75 79 LEU A O 1
ATOM 635 N N . SER A 1 80 ? 11.923 -3.661 -7.436 1.00 82.25 80 SER A N 1
ATOM 636 C CA . SER A 1 80 ? 13.366 -3.422 -7.549 1.00 82.25 80 SER A CA 1
ATOM 637 C C . SER A 1 80 ? 13.990 -2.698 -6.355 1.00 82.25 80 SER A C 1
ATOM 639 O O . SER A 1 80 ? 15.198 -2.485 -6.345 1.00 82.25 80 SER A O 1
ATOM 641 N N . ASP A 1 81 ? 13.204 -2.323 -5.340 1.00 78.75 81 ASP A N 1
ATOM 642 C CA . ASP A 1 81 ? 13.671 -1.491 -4.218 1.00 78.75 81 ASP A CA 1
ATOM 643 C C . ASP A 1 81 ? 14.255 -0.130 -4.672 1.00 78.75 81 ASP A C 1
ATOM 645 O O . ASP A 1 81 ? 15.209 0.415 -4.111 1.00 78.75 81 ASP A O 1
ATOM 649 N N . LEU A 1 82 ? 13.662 0.439 -5.725 1.00 84.50 82 LEU A N 1
ATOM 650 C CA . LEU A 1 82 ? 14.043 1.712 -6.335 1.00 84.50 82 LEU A CA 1
ATOM 651 C C . LEU A 1 82 ? 12.946 2.759 -6.116 1.00 84.50 82 LEU A C 1
ATOM 653 O O . LEU A 1 82 ? 12.199 3.131 -7.020 1.00 84.50 82 LEU A O 1
ATOM 657 N N . GLY A 1 83 ? 12.848 3.260 -4.882 1.00 82.81 83 GLY A N 1
ATOM 658 C CA . GLY A 1 83 ? 12.004 4.412 -4.550 1.00 82.81 83 GLY A CA 1
ATOM 659 C C . GLY A 1 83 ? 12.481 5.714 -5.210 1.00 82.81 83 GLY A C 1
ATOM 660 O O . GLY A 1 83 ? 13.610 5.802 -5.688 1.00 82.81 83 GLY A O 1
ATOM 661 N N . GLY A 1 84 ? 11.645 6.762 -5.194 1.00 83.12 84 GLY A N 1
ATOM 662 C CA . GLY A 1 84 ? 11.996 8.057 -5.790 1.00 83.12 84 GLY A CA 1
ATOM 663 C C . GLY A 1 84 ? 13.269 8.685 -5.211 1.00 83.12 84 GLY A C 1
ATOM 664 O O . GLY A 1 84 ? 14.019 9.315 -5.943 1.00 83.12 84 GLY A O 1
ATOM 665 N N . GLU A 1 85 ? 13.568 8.484 -3.925 1.00 81.06 85 GLU A N 1
ATOM 666 C CA . GLU A 1 85 ? 14.834 8.945 -3.331 1.00 81.06 85 GLU A CA 1
ATOM 667 C C . GLU A 1 85 ? 16.050 8.194 -3.883 1.00 81.06 85 GLU A C 1
ATOM 669 O O . GLU A 1 85 ? 17.054 8.821 -4.217 1.00 81.06 85 GLU A O 1
ATOM 674 N N . SER A 1 86 ? 15.960 6.866 -4.018 1.00 87.12 86 SER A N 1
ATOM 675 C CA . SER A 1 86 ? 17.025 6.039 -4.594 1.00 87.12 86 SER A CA 1
ATOM 676 C C . SER A 1 86 ? 17.236 6.360 -6.073 1.00 87.12 86 SER A C 1
ATOM 678 O O . SER A 1 86 ? 18.362 6.634 -6.479 1.00 87.12 86 SER A O 1
ATOM 680 N N . LEU A 1 87 ? 16.160 6.421 -6.867 1.00 92.00 87 LEU A N 1
ATOM 681 C CA . LEU A 1 87 ? 16.228 6.744 -8.297 1.00 92.00 87 LEU A CA 1
ATOM 682 C C . LEU A 1 87 ? 16.792 8.139 -8.563 1.00 92.00 87 LEU A C 1
ATOM 684 O O . LEU A 1 87 ? 17.521 8.338 -9.531 1.00 92.00 87 LEU A O 1
ATOM 688 N N . ASN A 1 88 ? 16.505 9.114 -7.701 1.00 93.06 88 ASN A N 1
ATOM 689 C CA . ASN A 1 88 ? 16.974 10.484 -7.889 1.00 93.06 88 ASN A CA 1
ATOM 690 C C . ASN A 1 88 ? 18.499 10.648 -7.711 1.00 93.06 88 ASN A C 1
ATOM 692 O O . ASN A 1 88 ? 19.020 11.731 -7.974 1.00 93.06 88 ASN A O 1
ATOM 696 N N . LYS A 1 89 ? 19.222 9.593 -7.303 1.00 91.81 89 LYS A N 1
ATOM 697 C CA . LYS A 1 89 ? 20.693 9.578 -7.205 1.00 91.81 89 LYS A CA 1
ATOM 698 C C . LYS A 1 89 ? 21.390 9.349 -8.551 1.00 91.81 89 LYS A C 1
ATOM 700 O O . LYS A 1 89 ? 22.546 9.738 -8.693 1.00 91.81 89 LYS A O 1
ATOM 705 N N . TYR A 1 90 ? 20.705 8.742 -9.520 1.00 91.38 90 TYR A N 1
ATOM 706 C CA . TYR A 1 90 ? 21.307 8.332 -10.792 1.00 91.38 90 TYR A CA 1
ATOM 707 C C . TYR A 1 90 ? 21.418 9.469 -11.829 1.00 91.38 90 TYR A C 1
ATOM 709 O O . TYR A 1 90 ? 22.470 9.600 -12.450 1.00 91.38 90 TYR A O 1
ATOM 717 N N . PRO A 1 91 ? 20.412 10.340 -12.039 1.00 90.44 91 PRO A N 1
ATOM 718 C CA . PRO A 1 91 ? 20.519 11.398 -13.038 1.00 90.44 91 PRO A CA 1
ATOM 719 C C . PRO A 1 91 ? 21.696 12.369 -12.806 1.00 90.44 91 PRO A C 1
ATOM 721 O O . PRO A 1 91 ? 21.960 12.781 -11.670 1.00 90.44 91 PRO A O 1
ATOM 724 N N . PRO A 1 92 ? 22.350 12.855 -13.878 1.00 91.88 92 PRO A N 1
ATOM 725 C CA . PRO A 1 92 ? 22.136 12.474 -15.275 1.00 91.88 92 PRO A CA 1
ATOM 726 C C . PRO A 1 92 ? 22.648 11.063 -15.579 1.00 91.88 92 PRO A C 1
ATOM 728 O O . PRO A 1 92 ? 23.750 10.696 -15.172 1.00 91.88 92 PRO A O 1
ATOM 731 N N . ILE A 1 93 ? 21.872 10.309 -16.360 1.00 92.38 93 ILE A N 1
ATOM 732 C CA . ILE A 1 93 ? 22.251 8.959 -16.793 1.00 92.38 93 ILE A CA 1
ATOM 733 C C . ILE A 1 93 ? 23.445 8.978 -17.761 1.00 92.38 93 ILE A C 1
ATOM 735 O O . ILE A 1 93 ? 24.161 7.986 -17.855 1.00 92.38 93 ILE A O 1
ATOM 739 N N . SER A 1 94 ? 23.767 10.131 -18.361 1.00 92.81 94 SER A N 1
ATOM 740 C CA . SER A 1 94 ? 24.990 10.335 -19.152 1.00 92.81 94 SER A CA 1
ATOM 741 C C . SER A 1 94 ? 26.304 10.072 -18.401 1.00 92.81 94 SER A C 1
ATOM 743 O O . SER A 1 94 ? 27.367 10.108 -19.006 1.00 92.81 94 SER A O 1
ATOM 745 N N . LYS A 1 95 ? 26.266 9.869 -17.077 1.00 91.69 95 LYS A N 1
ATOM 746 C CA . LYS A 1 95 ? 27.420 9.410 -16.285 1.00 91.69 95 LYS A CA 1
ATOM 747 C C . LYS A 1 95 ? 27.725 7.924 -16.462 1.00 91.69 95 LYS A C 1
ATOM 749 O O . LYS A 1 95 ? 28.837 7.507 -16.166 1.00 91.69 95 LYS A O 1
ATOM 754 N N . TYR A 1 96 ? 26.722 7.143 -16.852 1.00 91.31 96 TYR A N 1
ATOM 755 C CA . TYR A 1 96 ? 26.802 5.686 -16.947 1.00 91.31 96 TYR A CA 1
ATOM 756 C C . TYR A 1 96 ? 26.668 5.205 -18.393 1.00 91.31 96 TYR A C 1
ATOM 758 O O . TYR A 1 96 ? 27.171 4.143 -18.722 1.00 91.31 96 TYR A O 1
ATOM 766 N N . PHE A 1 97 ? 26.015 5.983 -19.255 1.00 90.75 97 PHE A N 1
ATOM 767 C CA . PHE A 1 97 ? 25.761 5.623 -20.646 1.00 90.75 97 PHE A CA 1
ATOM 768 C C . PHE A 1 97 ? 26.354 6.672 -21.580 1.00 90.75 97 PHE A C 1
ATOM 770 O O . PHE A 1 97 ? 26.221 7.875 -21.336 1.00 90.75 97 PHE A O 1
ATOM 777 N N . GLU A 1 98 ? 26.965 6.219 -22.668 1.00 89.31 98 GLU A N 1
ATOM 778 C CA . GLU A 1 98 ? 27.478 7.081 -23.730 1.00 89.31 98 GLU A CA 1
ATOM 779 C C . GLU A 1 98 ? 26.410 7.306 -24.815 1.00 89.31 98 GLU A C 1
ATOM 781 O O . GLU A 1 98 ? 25.409 6.596 -24.891 1.00 89.31 98 GLU A O 1
ATOM 786 N N . ASN A 1 99 ? 26.587 8.337 -25.648 1.00 90.06 99 ASN A N 1
ATOM 787 C CA . ASN A 1 99 ? 25.790 8.565 -26.866 1.00 90.06 99 ASN A CA 1
ATOM 788 C C . ASN A 1 99 ? 24.255 8.599 -26.693 1.00 90.06 99 ASN A C 1
ATOM 790 O O . ASN A 1 99 ? 23.509 8.384 -27.647 1.00 90.06 99 ASN A O 1
ATOM 794 N N . ASN A 1 100 ? 23.757 8.920 -25.493 1.00 94.31 100 ASN A N 1
ATOM 795 C CA . ASN A 1 100 ? 22.321 8.955 -25.191 1.00 94.31 100 ASN A CA 1
ATOM 796 C C . ASN A 1 100 ? 21.613 7.597 -25.373 1.00 94.31 100 ASN A C 1
ATOM 798 O O . ASN A 1 100 ? 20.394 7.552 -25.550 1.00 94.31 100 ASN A O 1
ATOM 802 N N . GLN A 1 101 ? 22.357 6.495 -25.299 1.00 94.38 101 GLN A N 1
ATOM 803 C CA . GLN A 1 101 ? 21.895 5.169 -25.690 1.00 94.38 101 GLN A CA 1
ATOM 804 C C . GLN A 1 101 ? 22.255 4.114 -24.640 1.00 94.38 101 GLN A C 1
ATOM 806 O O . GLN A 1 101 ? 23.299 4.182 -23.999 1.00 94.38 101 GLN A O 1
ATOM 811 N N . MET A 1 102 ? 21.373 3.136 -24.465 1.00 94.19 102 MET A N 1
ATOM 812 C CA . MET A 1 102 ? 21.609 1.923 -23.696 1.00 94.19 102 MET A CA 1
ATOM 813 C C . MET A 1 102 ? 21.601 0.733 -24.642 1.00 94.19 102 MET A C 1
ATOM 815 O O . MET A 1 102 ? 20.538 0.347 -25.121 1.00 94.19 102 MET A O 1
ATOM 819 N N . ASP A 1 103 ? 22.770 0.144 -24.859 1.00 94.00 103 ASP A N 1
ATOM 820 C CA . ASP A 1 103 ? 22.907 -1.153 -25.517 1.00 94.00 103 ASP A CA 1
ATOM 821 C C . ASP A 1 103 ? 22.805 -2.253 -24.467 1.00 94.00 103 ASP A C 1
ATOM 823 O O . ASP A 1 103 ? 23.432 -2.148 -23.415 1.00 94.00 103 ASP A O 1
ATOM 827 N N . TYR A 1 104 ? 21.995 -3.281 -24.703 1.00 92.81 104 TYR A N 1
ATOM 828 C CA . TYR A 1 104 ? 21.716 -4.322 -23.714 1.00 92.81 104 TYR A CA 1
ATOM 829 C C . TYR A 1 104 ? 21.385 -5.666 -24.357 1.00 92.81 104 TYR A C 1
ATOM 831 O O . TYR A 1 104 ? 20.915 -5.741 -25.491 1.00 92.81 104 TYR A O 1
ATOM 839 N N . ILE A 1 105 ? 21.591 -6.736 -23.589 1.00 89.06 105 ILE A N 1
ATOM 840 C CA . ILE A 1 105 ? 21.263 -8.099 -24.013 1.00 89.06 105 ILE A CA 1
ATOM 841 C C . ILE A 1 105 ? 19.893 -8.499 -23.465 1.00 89.06 105 ILE A C 1
ATOM 843 O O . ILE A 1 105 ? 19.668 -8.505 -22.255 1.00 89.06 105 ILE A O 1
ATOM 847 N N . TRP A 1 106 ? 18.998 -8.955 -24.341 1.00 90.56 106 TRP A N 1
ATOM 848 C CA . TRP A 1 106 ? 17.746 -9.598 -23.947 1.00 90.56 106 TRP A CA 1
ATOM 849 C C . TRP A 1 106 ? 17.521 -10.887 -24.735 1.00 90.56 106 TRP A C 1
ATOM 851 O O . TRP A 1 106 ? 17.629 -10.904 -25.957 1.00 90.56 106 TRP A O 1
ATOM 861 N N . LYS A 1 107 ? 17.233 -11.997 -24.037 1.00 88.44 107 LYS A N 1
ATOM 862 C CA . LYS A 1 107 ? 17.110 -13.345 -24.638 1.00 88.44 107 LYS A CA 1
ATOM 863 C C . LYS A 1 107 ? 18.244 -13.639 -25.643 1.00 88.44 107 LYS A C 1
ATOM 865 O O . LYS A 1 107 ? 17.981 -14.025 -26.777 1.00 88.44 107 LYS A O 1
ATOM 870 N N . THR A 1 108 ? 19.487 -13.385 -25.213 1.00 87.50 108 THR A N 1
ATOM 871 C CA . THR A 1 108 ? 20.739 -13.579 -25.979 1.00 87.50 108 THR A CA 1
ATOM 872 C C . THR A 1 108 ? 20.849 -12.792 -27.291 1.00 87.50 108 THR A C 1
ATOM 874 O O . THR A 1 108 ? 21.646 -13.159 -28.150 1.00 87.50 108 THR A O 1
ATOM 877 N N . LYS A 1 109 ? 20.044 -11.743 -27.472 1.00 93.12 109 LYS A N 1
ATOM 878 C CA . LYS A 1 109 ? 20.126 -10.822 -28.607 1.00 93.12 109 LYS A CA 1
ATOM 879 C C . LYS A 1 109 ? 20.445 -9.420 -28.115 1.00 93.12 109 LYS A C 1
ATOM 881 O O . LYS A 1 109 ? 19.969 -9.024 -27.049 1.00 93.12 109 LYS A O 1
ATOM 886 N N . ASP A 1 110 ? 21.201 -8.692 -28.921 1.00 94.31 110 ASP A N 1
ATOM 887 C CA . ASP A 1 110 ? 21.562 -7.309 -28.644 1.00 94.31 110 ASP A CA 1
ATOM 888 C C . ASP A 1 110 ? 20.435 -6.380 -29.087 1.00 94.31 110 ASP A C 1
ATOM 890 O O . ASP A 1 110 ? 19.873 -6.518 -30.177 1.00 94.31 110 ASP A O 1
ATOM 894 N N . TYR A 1 111 ? 20.115 -5.427 -28.223 1.00 95.81 111 TYR A N 1
ATOM 895 C CA . TYR A 1 111 ? 19.156 -4.365 -28.471 1.00 95.81 111 TYR A CA 1
ATOM 896 C C . TYR A 1 111 ? 19.746 -3.033 -28.038 1.00 95.81 111 TYR A C 1
ATOM 898 O O . TYR A 1 111 ? 20.694 -2.971 -27.258 1.00 95.81 111 TYR A O 1
ATOM 906 N N . SER A 1 112 ? 19.132 -1.966 -28.529 1.00 95.44 112 SER A N 1
ATOM 907 C CA . SER A 1 112 ? 19.499 -0.599 -28.208 1.00 95.44 112 SER A CA 1
ATOM 908 C C . SER A 1 112 ? 18.253 0.193 -27.838 1.00 95.44 112 SER A C 1
ATOM 910 O O . SER A 1 112 ? 17.208 0.052 -28.473 1.00 95.44 112 SER A O 1
ATOM 912 N N . TYR A 1 113 ? 18.366 1.017 -26.801 1.00 96.88 113 TYR A N 1
ATOM 913 C CA . TYR A 1 113 ? 17.341 1.963 -26.386 1.00 96.88 113 TYR A CA 1
ATOM 914 C C . TYR A 1 113 ? 17.912 3.380 -26.340 1.00 96.88 113 TYR A C 1
ATOM 916 O O . TYR A 1 113 ? 18.879 3.648 -25.627 1.00 96.88 113 TYR A O 1
ATOM 924 N N . GLN A 1 114 ? 17.282 4.311 -27.054 1.00 97.00 114 GLN A N 1
ATOM 925 C CA . GLN A 1 114 ? 17.638 5.726 -27.006 1.00 97.00 114 GLN A CA 1
ATOM 926 C C . GLN A 1 114 ? 16.880 6.417 -25.865 1.00 97.00 114 GLN A C 1
ATOM 928 O O . GLN A 1 114 ? 15.650 6.504 -25.890 1.00 97.00 114 GLN A O 1
ATOM 933 N N . PHE A 1 115 ? 17.604 6.971 -24.890 1.00 96.56 115 PHE A N 1
ATOM 934 C CA . PHE A 1 115 ? 16.980 7.751 -23.823 1.00 96.56 115 PHE A CA 1
ATOM 935 C C . PHE A 1 115 ? 16.348 9.030 -24.377 1.00 96.56 115 PHE A C 1
ATOM 937 O O . PHE A 1 115 ? 16.909 9.722 -25.233 1.00 96.56 115 PHE A O 1
ATOM 944 N N . LYS A 1 116 ? 15.176 9.376 -23.847 1.00 96.62 116 LYS A N 1
ATOM 945 C CA . LYS A 1 116 ? 14.381 10.516 -24.319 1.00 96.62 116 LYS A CA 1
ATOM 946 C C . LYS A 1 116 ? 14.515 11.744 -23.423 1.00 96.62 116 LYS A C 1
ATOM 948 O O . LYS A 1 116 ? 14.495 12.877 -23.895 1.00 96.62 116 LYS A O 1
ATOM 953 N N . VAL A 1 117 ? 14.637 11.527 -22.115 1.00 96.69 117 VAL A N 1
ATOM 954 C CA . VAL A 1 117 ? 14.576 12.558 -21.073 1.00 96.69 117 VAL A CA 1
ATOM 955 C C . VAL A 1 117 ? 15.707 12.408 -20.055 1.00 96.69 117 VAL A C 1
ATOM 957 O O . VAL A 1 117 ? 16.389 13.390 -19.759 1.00 96.69 117 VAL A O 1
ATOM 960 N N . ILE A 1 118 ? 15.919 11.211 -19.494 1.00 95.75 118 ILE A N 1
ATOM 961 C CA . ILE A 1 118 ? 16.740 11.044 -18.273 1.00 95.75 118 ILE A CA 1
ATOM 962 C C . ILE A 1 118 ? 18.252 11.055 -18.513 1.00 95.75 118 ILE A C 1
ATOM 964 O O . ILE A 1 118 ? 19.034 11.035 -17.558 1.00 95.75 118 ILE A O 1
ATOM 968 N N . PHE A 1 119 ? 18.678 11.110 -19.775 1.00 95.00 119 PHE A N 1
ATOM 969 C CA . PHE A 1 119 ? 20.088 11.251 -20.118 1.00 95.00 119 PHE A CA 1
ATOM 970 C C . PHE A 1 119 ? 20.687 12.538 -19.551 1.00 95.00 119 PHE A C 1
ATOM 972 O O . PHE A 1 119 ? 21.813 12.539 -19.062 1.00 95.00 119 PHE A O 1
ATOM 979 N N . LYS A 1 120 ? 19.900 13.621 -19.534 1.00 94.69 120 LYS A N 1
ATOM 980 C CA . LYS A 1 120 ? 20.254 14.889 -18.884 1.00 94.69 120 LYS A CA 1
ATOM 981 C C . LYS A 1 120 ? 19.815 14.890 -17.417 1.00 94.69 120 LYS A C 1
ATOM 983 O O . LYS A 1 120 ? 19.049 14.044 -16.963 1.00 94.69 120 LYS A O 1
ATOM 988 N N . LYS A 1 121 ? 20.292 15.871 -16.644 1.00 94.88 121 LYS A N 1
ATOM 989 C CA . LYS A 1 121 ? 19.951 15.984 -15.220 1.00 94.88 121 LYS A CA 1
ATOM 990 C C . LYS A 1 121 ? 18.478 16.362 -15.075 1.00 94.88 121 LYS A C 1
ATOM 992 O O . LYS A 1 121 ? 18.091 17.479 -15.404 1.00 94.88 121 LYS A O 1
ATOM 997 N N . VAL A 1 122 ? 17.679 15.443 -14.541 1.00 96.12 122 VAL A N 1
ATOM 998 C CA . VAL A 1 122 ? 16.249 15.634 -14.279 1.00 96.12 122 VAL A CA 1
ATOM 999 C C . VAL A 1 122 ? 15.869 15.003 -12.939 1.00 96.12 122 VAL A C 1
ATOM 1001 O O . VAL A 1 122 ? 16.473 14.005 -12.550 1.00 96.12 122 VAL A O 1
ATOM 1004 N N . PRO A 1 123 ? 14.876 15.547 -12.215 1.00 95.88 123 PRO A N 1
ATOM 1005 C CA . PRO A 1 123 ? 14.427 14.943 -10.970 1.00 95.88 123 PRO A CA 1
ATOM 1006 C C . PRO A 1 123 ? 13.621 13.665 -11.239 1.00 95.88 123 PRO A C 1
ATOM 1008 O O . PRO A 1 123 ? 12.651 13.692 -12.004 1.00 95.88 123 PRO A O 1
ATOM 1011 N N . LEU A 1 124 ? 13.950 12.583 -10.534 1.00 96.25 124 LEU A N 1
ATOM 1012 C CA . LEU A 1 124 ? 13.239 11.295 -10.515 1.00 96.25 124 LEU A CA 1
ATOM 1013 C C . LEU A 1 124 ? 12.579 11.027 -9.149 1.00 96.25 124 LEU A C 1
ATOM 1015 O O . LEU A 1 124 ? 12.597 9.914 -8.633 1.00 96.25 124 LEU A O 1
ATOM 1019 N N . THR A 1 125 ? 12.000 12.064 -8.542 1.00 93.88 125 THR A N 1
ATOM 1020 C CA . THR A 1 125 ? 11.261 11.957 -7.277 1.00 93.88 125 THR A CA 1
ATOM 1021 C C . THR A 1 125 ? 9.875 11.335 -7.481 1.00 93.88 125 THR A C 1
ATOM 1023 O O . THR A 1 125 ? 9.343 11.332 -8.594 1.00 93.88 125 THR A O 1
ATOM 1026 N N . ASN A 1 126 ? 9.233 10.867 -6.399 1.00 90.25 126 ASN A N 1
ATOM 1027 C CA . ASN A 1 126 ? 7.884 10.284 -6.474 1.00 90.25 126 ASN A CA 1
ATOM 1028 C C . ASN A 1 126 ? 6.884 11.233 -7.160 1.00 90.25 126 ASN A C 1
ATOM 1030 O O . ASN A 1 126 ? 6.155 10.826 -8.063 1.00 90.25 126 ASN A O 1
ATOM 1034 N N . SER A 1 127 ? 6.898 12.515 -6.790 1.00 91.44 127 SER A N 1
ATOM 1035 C CA . SER A 1 127 ? 6.013 13.525 -7.375 1.00 91.44 127 SER A CA 1
ATOM 1036 C C . SER A 1 127 ? 6.352 13.829 -8.836 1.00 91.44 127 SER A C 1
ATOM 1038 O O . SER A 1 127 ? 5.450 14.056 -9.645 1.00 91.44 127 SER A O 1
ATOM 1040 N N . SER A 1 128 ? 7.642 13.826 -9.209 1.00 95.25 128 SER A N 1
ATOM 1041 C CA . SER A 1 128 ? 8.048 14.088 -10.595 1.00 95.25 128 SER A CA 1
ATOM 1042 C C . SER A 1 128 ? 7.633 12.943 -11.523 1.00 95.25 128 SER A C 1
ATOM 1044 O O . SER A 1 128 ? 7.275 13.194 -12.676 1.00 95.25 128 SER A O 1
ATOM 1046 N N . LEU A 1 129 ? 7.663 11.708 -11.021 1.00 96.62 129 LEU A N 1
ATOM 1047 C CA . LEU A 1 129 ? 7.239 10.497 -11.716 1.00 96.62 129 LEU A CA 1
ATOM 1048 C C . LEU A 1 129 ? 5.747 10.195 -11.532 1.00 96.62 129 LEU A C 1
ATOM 1050 O O . LEU A 1 129 ? 5.275 9.209 -12.078 1.00 96.62 129 LEU A O 1
ATOM 1054 N N . LYS A 1 130 ? 4.989 11.031 -10.806 1.00 95.62 130 LYS A N 1
ATOM 1055 C CA . LYS A 1 130 ? 3.552 10.833 -10.530 1.00 95.62 130 LYS A CA 1
ATOM 1056 C C . LYS A 1 130 ? 3.242 9.493 -9.848 1.00 95.62 130 LYS A C 1
ATOM 1058 O O . LYS A 1 130 ? 2.175 8.923 -10.056 1.00 95.62 130 LYS A O 1
ATOM 1063 N N . VAL A 1 131 ? 4.161 9.002 -9.023 1.00 91.69 131 VAL A N 1
ATOM 1064 C CA . VAL A 1 131 ? 4.054 7.729 -8.289 1.00 91.69 131 VAL A CA 1
ATOM 1065 C C . VAL A 1 131 ? 3.870 7.922 -6.776 1.00 91.69 131 VAL A C 1
ATOM 1067 O O . VAL A 1 131 ? 4.056 6.989 -5.990 1.00 91.69 131 VAL A O 1
ATOM 1070 N N . ASP A 1 132 ? 3.537 9.142 -6.351 1.00 85.44 132 ASP A N 1
ATOM 1071 C CA . ASP A 1 132 ? 3.018 9.431 -5.013 1.00 85.44 132 ASP A CA 1
ATOM 1072 C C . ASP A 1 132 ? 1.562 8.946 -4.865 1.00 85.44 132 ASP A C 1
ATOM 1074 O O . ASP A 1 132 ? 0.853 8.767 -5.856 1.00 85.44 132 ASP A O 1
ATOM 1078 N N . GLY A 1 133 ? 1.098 8.746 -3.627 1.00 76.25 133 GLY A N 1
ATOM 1079 C CA . GLY A 1 133 ? -0.223 8.157 -3.362 1.00 76.25 133 GLY A CA 1
ATOM 1080 C C . GLY A 1 133 ? -1.389 8.892 -4.035 1.00 76.25 133 GLY A C 1
ATOM 1081 O O . GLY A 1 133 ? -2.290 8.247 -4.565 1.00 76.25 133 GLY A O 1
ATOM 1082 N N . LYS A 1 134 ? -1.350 10.232 -4.096 1.00 80.06 134 LYS A N 1
ATOM 1083 C CA . LYS A 1 134 ? -2.419 11.027 -4.724 1.00 80.06 134 LYS A CA 1
ATOM 1084 C C . LYS A 1 134 ? -2.406 10.880 -6.242 1.00 80.06 134 LYS A C 1
ATOM 1086 O O . LYS A 1 134 ? -3.461 10.760 -6.860 1.00 80.06 134 LYS A O 1
ATOM 1091 N N . SER A 1 135 ? -1.223 10.900 -6.852 1.00 88.38 135 SER A N 1
ATOM 1092 C CA . SER A 1 135 ? -1.084 10.747 -8.303 1.00 88.38 135 SER A CA 1
ATOM 1093 C C . SER A 1 135 ? -1.427 9.333 -8.782 1.00 88.38 135 SER A C 1
ATOM 1095 O O . SER A 1 135 ? -1.969 9.177 -9.875 1.00 88.38 135 SER A O 1
ATOM 1097 N N . LEU A 1 136 ? -1.156 8.306 -7.972 1.00 86.69 136 LEU A N 1
ATOM 1098 C CA . LEU A 1 136 ? -1.487 6.917 -8.305 1.00 86.69 136 LEU A CA 1
ATOM 1099 C C . LEU A 1 136 ? -2.995 6.683 -8.420 1.00 86.69 136 LEU A C 1
ATOM 1101 O O . LEU A 1 136 ? -3.419 6.022 -9.361 1.00 86.69 136 LEU A O 1
ATOM 1105 N N . LEU A 1 137 ? -3.795 7.269 -7.523 1.00 81.38 137 LEU A N 1
ATOM 1106 C CA . LEU A 1 137 ? -5.258 7.152 -7.563 1.00 81.38 137 LEU A CA 1
ATOM 1107 C C . LEU A 1 137 ? -5.875 7.805 -8.806 1.00 81.38 137 LEU A C 1
ATOM 1109 O O . LEU A 1 137 ? -6.882 7.328 -9.313 1.00 81.38 137 LEU A O 1
ATOM 1113 N N . LYS A 1 138 ? -5.262 8.881 -9.315 1.00 86.38 138 LYS A N 1
ATOM 1114 C CA . LYS A 1 138 ? -5.733 9.565 -10.528 1.00 86.38 138 LYS A CA 1
ATOM 1115 C C . LYS A 1 138 ? -5.442 8.781 -11.806 1.00 86.38 138 LYS A C 1
ATOM 1117 O O . LYS A 1 138 ? -6.186 8.914 -12.768 1.00 86.38 138 LYS A O 1
ATOM 1122 N N . GLY A 1 139 ? -4.362 8.000 -11.808 1.00 89.06 139 GLY A N 1
ATOM 1123 C CA . GLY A 1 139 ? -3.838 7.345 -13.000 1.00 89.06 139 GLY A CA 1
ATOM 1124 C C . GLY A 1 139 ? -3.239 8.343 -13.997 1.00 89.06 139 GLY A C 1
ATOM 1125 O O . GLY A 1 139 ? -3.835 9.356 -14.347 1.00 89.06 139 GLY A O 1
ATOM 1126 N N . PHE A 1 140 ? -2.029 8.063 -14.468 1.00 95.06 140 PHE A N 1
ATOM 1127 C CA . PHE A 1 140 ? -1.383 8.839 -15.523 1.00 95.06 140 PHE A CA 1
ATOM 1128 C C . PHE A 1 140 ? -0.805 7.897 -16.580 1.00 95.06 140 PHE A C 1
ATOM 1130 O O . PHE A 1 140 ? -0.201 6.883 -16.215 1.00 95.06 140 PHE A O 1
ATOM 1137 N N . PRO A 1 141 ? -0.954 8.218 -17.879 1.00 96.56 141 PRO A N 1
ATOM 1138 C CA . PRO A 1 141 ? -0.341 7.435 -18.943 1.00 96.56 141 PRO A CA 1
ATOM 1139 C C . PRO A 1 141 ? 1.187 7.494 -18.848 1.00 96.56 141 PRO A C 1
ATOM 1141 O O . PRO A 1 141 ? 1.755 8.393 -18.218 1.00 96.56 141 PRO A O 1
ATOM 1144 N N . LEU A 1 142 ? 1.857 6.540 -19.500 1.00 96.75 142 LEU A N 1
ATOM 1145 C CA . LEU A 1 142 ? 3.308 6.582 -19.643 1.00 96.75 142 LEU A CA 1
ATOM 1146 C C . LEU A 1 142 ? 3.706 7.850 -20.400 1.00 96.75 142 LEU A C 1
ATOM 1148 O O . LEU A 1 142 ? 3.245 8.094 -21.511 1.00 96.75 142 LEU A O 1
ATOM 1152 N N . ASN A 1 143 ? 4.591 8.639 -19.801 1.00 96.88 143 ASN A N 1
ATOM 1153 C CA . ASN A 1 143 ? 5.315 9.688 -20.510 1.00 96.88 143 ASN A CA 1
ATOM 1154 C C . ASN A 1 143 ? 6.748 9.229 -20.811 1.00 96.88 143 ASN A C 1
ATOM 1156 O O . ASN A 1 143 ? 7.204 8.196 -20.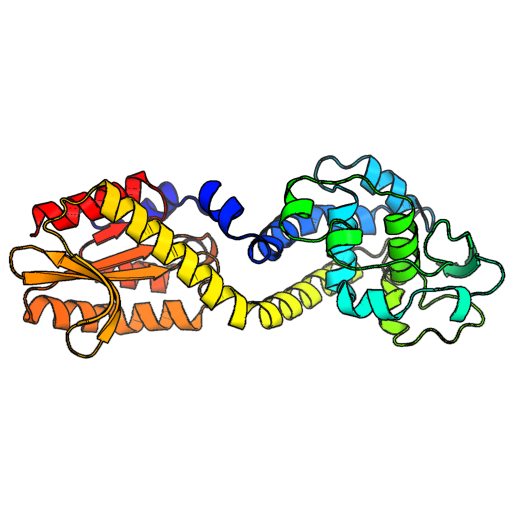313 1.00 96.88 143 ASN A O 1
ATOM 1160 N N . ASP A 1 144 ? 7.477 10.004 -21.608 1.00 97.62 144 ASP A N 1
ATOM 1161 C CA . ASP A 1 144 ? 8.836 9.641 -22.023 1.00 97.62 144 ASP A CA 1
ATOM 1162 C C . ASP A 1 144 ? 9.800 9.480 -20.843 1.00 97.62 144 ASP A C 1
ATOM 1164 O O . ASP A 1 144 ? 10.600 8.551 -20.819 1.00 97.62 144 ASP A O 1
ATOM 1168 N N . LYS A 1 145 ? 9.661 10.310 -19.803 1.00 97.50 145 LYS A N 1
ATOM 1169 C CA . LYS A 1 145 ? 10.476 10.195 -18.588 1.00 97.50 145 LYS A CA 1
ATOM 1170 C C . LYS A 1 145 ? 10.199 8.895 -17.832 1.00 97.50 145 LYS A C 1
ATOM 1172 O O . LYS A 1 145 ? 11.129 8.258 -17.356 1.00 97.50 145 LYS A O 1
ATOM 1177 N N . MET A 1 146 ? 8.932 8.504 -17.700 1.00 98.06 146 MET A N 1
ATOM 1178 C CA . MET A 1 146 ? 8.553 7.223 -17.097 1.00 98.06 146 MET A CA 1
ATOM 1179 C C . MET A 1 146 ? 9.050 6.058 -17.949 1.00 98.06 146 MET A C 1
ATOM 1181 O O . MET A 1 146 ? 9.554 5.091 -17.396 1.00 98.06 146 MET A O 1
ATOM 1185 N N . THR A 1 147 ? 8.939 6.170 -19.275 1.00 98.25 147 THR A N 1
ATOM 1186 C CA . THR A 1 147 ? 9.396 5.144 -20.221 1.00 98.25 147 THR A CA 1
ATOM 1187 C C . THR A 1 147 ? 10.891 4.896 -20.067 1.00 98.25 147 THR A C 1
ATOM 1189 O O . THR A 1 147 ? 11.291 3.752 -19.883 1.00 98.25 147 THR A O 1
ATOM 1192 N N . ASP A 1 148 ? 11.699 5.956 -20.022 1.00 97.75 148 ASP A N 1
ATOM 1193 C CA . ASP A 1 148 ? 13.135 5.829 -19.778 1.00 97.75 148 ASP A CA 1
ATOM 1194 C C . ASP A 1 148 ? 13.447 5.124 -18.448 1.00 97.75 148 ASP A C 1
ATOM 1196 O O . ASP A 1 148 ? 14.327 4.269 -18.390 1.00 97.75 148 ASP A O 1
ATOM 1200 N N . VAL A 1 149 ? 12.732 5.471 -17.369 1.00 97.75 149 VAL A N 1
ATOM 1201 C CA . VAL A 1 149 ? 12.936 4.841 -16.054 1.00 97.75 149 VAL A CA 1
ATOM 1202 C C . VAL A 1 149 ? 12.525 3.371 -16.078 1.00 97.75 149 VAL A C 1
ATOM 1204 O O . VAL A 1 149 ? 13.227 2.543 -15.504 1.00 97.75 149 VAL A O 1
ATOM 1207 N N . VAL A 1 150 ? 11.423 3.022 -16.748 1.00 98.06 150 VAL A N 1
ATOM 1208 C CA . VAL A 1 150 ? 11.022 1.621 -16.920 1.00 98.06 150 VAL A CA 1
ATOM 1209 C C . VAL A 1 150 ? 12.096 0.854 -17.685 1.00 98.06 150 VAL A C 1
ATOM 1211 O O . VAL A 1 150 ? 12.518 -0.198 -17.215 1.00 98.06 150 VAL A O 1
ATOM 1214 N N . MET A 1 151 ? 12.580 1.388 -18.810 1.00 97.25 151 MET A N 1
ATOM 1215 C CA . MET A 1 151 ? 13.636 0.746 -19.596 1.00 97.25 151 MET A CA 1
ATOM 1216 C C . MET A 1 151 ? 14.901 0.536 -18.770 1.00 97.25 151 MET A C 1
ATOM 1218 O O . MET A 1 151 ? 15.460 -0.559 -18.783 1.00 97.25 151 MET A O 1
ATOM 1222 N N . LEU A 1 152 ? 15.293 1.535 -17.977 1.00 95.75 152 LEU A N 1
ATOM 1223 C CA . LEU A 1 152 ? 16.420 1.411 -17.063 1.00 95.75 152 LEU A CA 1
ATOM 1224 C C . LEU A 1 152 ? 16.188 0.295 -16.028 1.00 95.75 152 LEU A C 1
ATOM 1226 O O . LEU A 1 152 ? 17.060 -0.547 -15.865 1.00 95.75 152 LEU A O 1
ATOM 1230 N N . ILE A 1 153 ? 15.028 0.233 -15.359 1.00 95.69 153 ILE A N 1
ATOM 1231 C CA . ILE A 1 153 ? 14.710 -0.815 -14.359 1.00 95.69 153 ILE A CA 1
ATOM 1232 C C . ILE A 1 153 ? 14.650 -2.217 -14.980 1.00 95.69 153 ILE A C 1
ATOM 1234 O O . ILE A 1 153 ? 14.990 -3.203 -14.322 1.00 95.69 153 ILE A O 1
ATOM 1238 N N . LEU A 1 154 ? 14.194 -2.332 -16.224 1.00 94.75 154 LEU A N 1
ATOM 1239 C CA . LEU A 1 154 ? 14.106 -3.621 -16.898 1.00 94.75 154 LEU A CA 1
ATOM 1240 C C . LEU A 1 154 ? 15.482 -4.119 -17.360 1.00 94.75 154 LEU A C 1
ATOM 1242 O O . LEU A 1 154 ? 15.772 -5.301 -17.179 1.00 94.75 154 LEU A O 1
ATOM 1246 N N . TYR A 1 155 ? 16.312 -3.248 -17.935 1.00 93.62 155 TYR A N 1
ATOM 1247 C CA . TYR A 1 155 ? 17.466 -3.682 -18.731 1.00 93.62 155 TYR A CA 1
ATOM 1248 C C . TYR A 1 155 ? 18.812 -3.086 -18.320 1.00 93.62 155 TYR A C 1
ATOM 1250 O O . TYR A 1 155 ? 19.837 -3.489 -18.870 1.00 93.62 155 TYR A O 1
ATOM 1258 N N . GLY A 1 156 ? 18.852 -2.175 -17.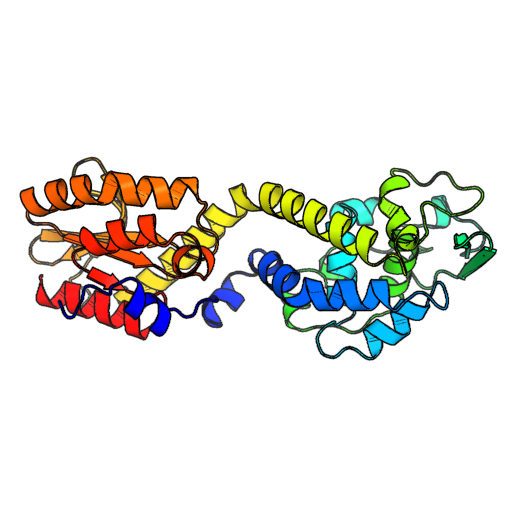346 1.00 89.88 156 GLY A N 1
ATOM 1259 C CA . GLY A 1 156 ? 20.092 -1.531 -16.910 1.00 89.88 156 GLY A CA 1
ATOM 1260 C C . GLY A 1 156 ? 21.146 -2.515 -16.390 1.00 89.88 156 GLY A C 1
ATOM 1261 O O . GLY A 1 156 ? 22.335 -2.268 -16.557 1.00 89.88 156 GLY A O 1
ATOM 1262 N N . ALA A 1 157 ? 20.735 -3.659 -15.831 1.00 86.81 157 ALA A N 1
ATOM 1263 C CA . ALA A 1 157 ? 21.646 -4.718 -15.383 1.00 86.81 157 ALA A CA 1
ATOM 1264 C C . ALA A 1 157 ? 22.308 -5.487 -16.532 1.00 86.81 157 ALA A C 1
ATOM 1266 O O . ALA A 1 157 ? 23.381 -6.059 -16.369 1.00 86.81 157 ALA A O 1
ATOM 1267 N N . THR A 1 158 ? 21.631 -5.546 -17.677 1.00 87.44 158 THR A N 1
ATOM 1268 C CA . THR A 1 158 ? 22.070 -6.261 -18.883 1.00 87.44 158 THR A CA 1
ATOM 1269 C C . THR A 1 158 ? 22.717 -5.332 -19.902 1.00 87.44 158 THR A C 1
ATOM 1271 O O . THR A 1 158 ? 22.958 -5.744 -21.037 1.00 87.44 158 THR A O 1
ATOM 1274 N N . ALA A 1 159 ? 22.943 -4.075 -19.524 1.00 89.19 159 ALA A N 1
ATOM 1275 C CA . ALA A 1 159 ? 23.530 -3.085 -20.397 1.00 89.19 159 ALA A CA 1
ATOM 1276 C C . ALA A 1 159 ? 25.033 -3.341 -20.604 1.00 89.19 159 ALA A C 1
ATOM 1278 O O . ALA A 1 159 ? 25.757 -3.709 -19.677 1.00 89.19 159 ALA A O 1
ATOM 1279 N N . LEU A 1 160 ? 25.494 -3.165 -21.839 1.00 83.94 160 LEU A N 1
ATOM 1280 C CA . LEU A 1 160 ? 26.858 -3.444 -22.271 1.00 83.94 160 LEU A CA 1
ATOM 1281 C C . LEU A 1 160 ? 27.796 -2.286 -21.920 1.00 83.94 160 LEU A C 1
ATOM 1283 O O . LEU A 1 160 ? 27.481 -1.133 -22.192 1.00 83.94 160 LEU A O 1
ATOM 1287 N N . ASN A 1 161 ? 28.987 -2.613 -21.402 1.00 65.44 161 ASN A N 1
ATOM 1288 C CA . ASN A 1 161 ? 30.086 -1.671 -21.133 1.00 65.44 161 ASN A CA 1
ATOM 1289 C C . ASN A 1 161 ? 29.791 -0.594 -20.067 1.00 65.44 161 ASN A C 1
ATOM 1291 O O . ASN A 1 161 ? 30.142 0.569 -20.259 1.00 65.44 161 ASN A O 1
ATOM 1295 N N . ILE A 1 162 ? 29.164 -0.954 -18.934 1.00 70.44 162 ILE A N 1
ATOM 1296 C CA . ILE A 1 162 ? 28.666 0.042 -17.961 1.00 70.44 162 ILE A CA 1
ATOM 1297 C C . ILE A 1 162 ? 29.064 -0.252 -16.517 1.00 70.44 162 ILE A C 1
ATOM 1299 O O . ILE A 1 162 ? 29.114 -1.399 -16.082 1.00 70.44 162 ILE A O 1
ATOM 1303 N N . ASN A 1 163 ? 29.274 0.825 -15.754 1.00 73.81 163 ASN A N 1
ATOM 1304 C CA . ASN A 1 163 ? 29.468 0.814 -14.306 1.00 73.81 163 ASN A CA 1
ATOM 1305 C C . ASN A 1 163 ? 28.269 1.462 -13.578 1.00 73.81 163 ASN A C 1
ATOM 1307 O O . ASN A 1 163 ? 28.393 2.519 -12.955 1.00 73.81 163 ASN A O 1
ATOM 1311 N N . LEU A 1 164 ? 27.077 0.872 -13.729 1.00 82.44 164 LEU A N 1
ATOM 1312 C CA . LEU A 1 164 ? 25.861 1.325 -13.049 1.00 82.44 164 LEU A CA 1
ATOM 1313 C C . LEU A 1 164 ? 25.871 0.757 -11.618 1.00 82.44 164 LEU A C 1
ATOM 1315 O O . LEU A 1 164 ? 25.891 -0.464 -11.466 1.00 82.44 164 LEU A O 1
ATOM 1319 N N . PRO A 1 165 ? 25.859 1.595 -10.566 1.00 81.50 165 PRO A N 1
ATOM 1320 C CA . PRO A 1 165 ? 25.832 1.103 -9.193 1.00 81.50 165 PRO A CA 1
ATOM 1321 C C . PRO A 1 165 ? 24.490 0.434 -8.872 1.00 81.50 165 PRO A C 1
ATOM 1323 O O . PRO A 1 165 ? 23.442 0.870 -9.358 1.00 81.50 165 PRO A O 1
ATOM 1326 N N . ASP A 1 166 ? 24.522 -0.586 -8.014 1.00 78.25 166 ASP A N 1
ATOM 1327 C CA . ASP A 1 166 ? 23.371 -1.433 -7.670 1.00 78.25 166 ASP A CA 1
ATOM 1328 C C . ASP A 1 166 ? 22.696 -2.046 -8.920 1.00 78.25 166 ASP A C 1
ATOM 1330 O O . ASP A 1 166 ? 21.464 -2.060 -9.039 1.00 78.25 166 ASP A O 1
ATOM 1334 N N . SER A 1 167 ? 23.491 -2.492 -9.903 1.00 77.94 167 SER A N 1
ATOM 1335 C CA . SER A 1 167 ? 22.992 -2.998 -11.190 1.00 77.94 167 SER A CA 1
ATOM 1336 C C . SER A 1 167 ? 21.990 -4.145 -11.028 1.00 77.94 167 SER A C 1
ATOM 1338 O O . SER A 1 167 ? 21.059 -4.248 -11.821 1.00 77.94 167 SER A O 1
ATOM 1340 N N . GLU A 1 168 ? 22.076 -4.938 -9.958 1.00 76.50 168 GLU A N 1
ATOM 1341 C CA . GLU A 1 168 ? 21.131 -6.009 -9.634 1.00 76.50 168 GLU A CA 1
ATOM 1342 C C . GLU A 1 168 ? 19.680 -5.527 -9.462 1.00 76.50 168 GLU A C 1
ATOM 1344 O O . GLU A 1 168 ? 18.741 -6.298 -9.646 1.00 76.50 168 GLU A O 1
ATOM 1349 N N . LYS A 1 169 ? 19.454 -4.242 -9.161 1.00 80.38 169 LYS A N 1
ATOM 1350 C CA . LYS A 1 169 ? 18.103 -3.663 -9.057 1.00 80.38 169 LYS A CA 1
ATOM 1351 C C . LYS A 1 169 ? 17.471 -3.367 -10.421 1.00 80.38 169 LYS A C 1
ATOM 1353 O O . LYS A 1 169 ? 16.268 -3.128 -10.507 1.00 80.38 169 LYS A O 1
ATOM 1358 N N . PHE A 1 170 ? 18.257 -3.412 -11.493 1.00 85.25 170 PHE A N 1
ATOM 1359 C CA . PHE A 1 170 ? 17.869 -3.031 -12.852 1.00 85.25 170 PHE A CA 1
ATOM 1360 C C . PHE A 1 170 ? 17.725 -4.243 -13.791 1.00 85.25 170 PHE A C 1
ATOM 1362 O O . PHE A 1 170 ? 17.996 -4.148 -14.988 1.00 85.25 170 PHE A O 1
ATOM 1369 N N . MET A 1 171 ? 17.353 -5.408 -13.246 1.00 83.94 171 MET A N 1
ATOM 1370 C CA . MET A 1 171 ? 17.350 -6.695 -13.961 1.00 83.94 171 MET A CA 1
ATOM 1371 C C . MET A 1 171 ? 15.956 -7.284 -14.227 1.00 83.94 171 MET A C 1
ATOM 1373 O O . MET A 1 171 ? 15.836 -8.451 -14.612 1.00 83.94 171 MET A O 1
ATOM 1377 N N . MET A 1 172 ? 14.886 -6.509 -14.017 1.00 83.81 172 MET A N 1
ATOM 1378 C CA . MET A 1 172 ? 13.503 -7.012 -14.080 1.00 83.81 172 MET A CA 1
ATOM 1379 C C . MET A 1 172 ? 13.110 -7.553 -15.465 1.00 83.81 172 MET A C 1
ATOM 1381 O O . MET A 1 172 ? 12.262 -8.439 -15.565 1.00 83.81 172 MET A O 1
ATOM 1385 N N . GLY A 1 173 ? 13.755 -7.079 -16.531 1.00 83.19 173 GLY A N 1
ATOM 1386 C CA . GLY A 1 173 ? 13.547 -7.524 -17.909 1.00 83.19 173 GLY A CA 1
ATOM 1387 C C . GLY A 1 173 ? 13.912 -8.992 -18.144 1.00 83.19 173 GLY A C 1
ATOM 1388 O O . GLY A 1 173 ? 13.355 -9.630 -19.037 1.00 83.19 173 GLY A O 1
ATOM 1389 N N . SER A 1 174 ? 14.783 -9.567 -17.305 1.00 85.00 174 SER A N 1
ATOM 1390 C CA . SER A 1 174 ? 15.160 -10.990 -17.358 1.00 85.00 174 SER A CA 1
ATOM 1391 C C . SER A 1 174 ? 14.028 -11.952 -16.961 1.00 85.00 174 SER A C 1
ATOM 1393 O O . SER A 1 174 ? 14.107 -13.151 -17.256 1.00 85.00 174 SER A O 1
ATOM 1395 N N . LEU A 1 175 ? 12.979 -11.430 -16.313 1.00 84.06 175 LEU A N 1
ATOM 1396 C CA . LEU A 1 175 ? 11.794 -12.179 -15.891 1.00 84.06 175 LEU A CA 1
ATOM 1397 C C . LEU A 1 175 ? 10.677 -12.169 -16.945 1.00 84.06 175 LEU A C 1
ATOM 1399 O O . LEU A 1 175 ? 9.750 -12.969 -16.844 1.00 84.06 175 LEU A O 1
ATOM 1403 N N . LEU A 1 176 ? 10.730 -11.276 -17.941 1.00 89.00 176 LEU A N 1
ATOM 1404 C CA . LEU A 1 176 ? 9.666 -11.140 -18.940 1.00 89.00 176 LEU A CA 1
ATOM 1405 C C . LEU A 1 176 ? 9.432 -12.450 -19.701 1.00 89.00 176 LEU A C 1
ATOM 1407 O O . LEU A 1 176 ? 10.375 -13.093 -20.170 1.00 89.00 176 LEU A O 1
ATOM 1411 N N . GLY A 1 177 ? 8.163 -12.843 -19.820 1.00 83.75 177 GLY A N 1
ATOM 1412 C CA . GLY A 1 177 ? 7.771 -14.113 -20.438 1.00 83.75 177 GLY A CA 1
ATOM 1413 C C . GLY A 1 177 ? 8.023 -15.360 -19.585 1.00 83.75 177 GLY A C 1
ATOM 1414 O O . GLY A 1 177 ? 7.872 -16.470 -20.087 1.00 83.75 177 GLY A O 1
ATOM 1415 N N . LYS A 1 178 ? 8.390 -15.214 -18.303 1.00 88.06 178 LYS A N 1
ATOM 1416 C CA . LYS A 1 178 ? 8.611 -16.337 -17.376 1.00 88.06 178 LYS A CA 1
ATOM 1417 C C . LYS A 1 178 ? 7.571 -16.350 -16.245 1.00 88.06 178 LYS A C 1
ATOM 1419 O O . LYS A 1 178 ? 7.884 -15.951 -15.120 1.00 88.06 178 LYS A O 1
ATOM 1424 N N . PRO A 1 179 ? 6.323 -16.783 -16.511 1.00 84.31 179 PRO A N 1
ATOM 1425 C CA . PRO A 1 179 ? 5.205 -16.638 -15.576 1.00 84.31 179 PRO A CA 1
ATOM 1426 C C . PRO A 1 179 ? 5.473 -17.162 -14.157 1.00 84.31 179 PRO A C 1
ATOM 1428 O O . PRO A 1 179 ? 5.118 -16.490 -13.187 1.00 84.31 179 PRO A O 1
ATOM 1431 N N . ASP A 1 180 ? 6.117 -18.324 -14.016 1.00 83.38 180 ASP A N 1
ATOM 1432 C CA . ASP A 1 180 ? 6.386 -18.919 -12.700 1.00 83.38 180 ASP A CA 1
ATOM 1433 C C . ASP A 1 180 ? 7.440 -18.130 -11.907 1.00 83.38 180 ASP A C 1
ATOM 1435 O O . ASP A 1 180 ? 7.262 -17.880 -10.710 1.00 83.38 180 ASP A O 1
ATOM 1439 N N . GLU A 1 181 ? 8.503 -17.667 -12.574 1.00 83.69 181 GLU A N 1
ATOM 1440 C CA . GLU A 1 181 ? 9.530 -16.813 -11.966 1.00 83.69 181 GLU A CA 1
ATOM 1441 C C . GLU A 1 181 ? 8.949 -15.451 -11.567 1.00 83.69 181 GLU A C 1
ATOM 1443 O O . GLU A 1 181 ? 9.181 -14.999 -10.445 1.00 83.69 181 GLU A O 1
ATOM 1448 N N . ILE A 1 182 ? 8.123 -14.836 -12.427 1.00 84.38 182 ILE A N 1
ATOM 1449 C CA . ILE A 1 182 ? 7.436 -13.569 -12.136 1.00 84.38 182 ILE A CA 1
ATOM 1450 C C . ILE A 1 182 ? 6.548 -13.723 -10.899 1.00 84.38 182 ILE A C 1
ATOM 1452 O O . ILE A 1 182 ? 6.671 -12.943 -9.956 1.00 84.38 182 ILE A O 1
ATOM 1456 N N . LYS A 1 183 ? 5.661 -14.726 -10.865 1.00 76.81 183 LYS A N 1
ATOM 1457 C CA . LYS A 1 183 ? 4.738 -14.934 -9.735 1.00 76.81 183 LYS A CA 1
ATOM 1458 C C . LYS A 1 183 ? 5.491 -15.153 -8.425 1.00 76.81 183 LYS A C 1
ATOM 1460 O O . LYS A 1 183 ? 5.141 -14.564 -7.396 1.00 76.81 183 LYS A O 1
ATOM 1465 N N . LYS A 1 184 ? 6.550 -15.967 -8.450 1.00 74.81 184 LYS A N 1
ATOM 1466 C CA . LYS A 1 184 ? 7.395 -16.218 -7.277 1.00 74.81 184 LYS A CA 1
ATOM 1467 C C . LYS A 1 184 ? 8.101 -14.943 -6.813 1.00 74.81 184 LYS A C 1
ATOM 1469 O O . LYS A 1 184 ? 8.048 -14.616 -5.631 1.00 74.81 184 LYS A O 1
ATOM 1474 N N . PHE A 1 185 ? 8.712 -14.202 -7.731 1.00 74.50 185 PHE A N 1
ATOM 1475 C CA . PHE A 1 185 ? 9.430 -12.972 -7.411 1.00 74.50 185 PHE A CA 1
ATOM 1476 C C . PHE A 1 185 ? 8.495 -11.882 -6.872 1.00 74.50 185 PHE A C 1
ATOM 1478 O O . PHE A 1 185 ? 8.769 -11.278 -5.837 1.00 74.50 185 PHE A O 1
ATOM 1485 N N . VAL A 1 186 ? 7.352 -11.666 -7.529 1.00 73.25 186 VAL A N 1
ATOM 1486 C CA . VAL A 1 186 ? 6.348 -10.679 -7.119 1.00 73.25 186 VAL A CA 1
ATOM 1487 C C . VAL A 1 186 ? 5.798 -11.024 -5.734 1.00 73.25 186 VAL A C 1
ATOM 1489 O O . VAL A 1 186 ? 5.829 -10.177 -4.843 1.00 73.25 186 VAL A O 1
ATOM 1492 N N . SER A 1 187 ? 5.375 -12.268 -5.496 1.00 62.59 187 SER A N 1
ATOM 1493 C CA . SER A 1 187 ? 4.856 -12.673 -4.180 1.00 62.59 187 SER A CA 1
ATOM 1494 C C . SER A 1 187 ? 5.880 -12.478 -3.051 1.00 62.59 187 SER A C 1
ATOM 1496 O O . SER A 1 187 ? 5.548 -11.894 -2.018 1.00 62.59 187 SER A O 1
ATOM 1498 N N . GLN A 1 188 ? 7.139 -12.879 -3.253 1.00 62.34 188 GLN A N 1
ATOM 1499 C CA . GLN A 1 188 ? 8.213 -12.697 -2.267 1.00 62.34 188 GLN A CA 1
ATOM 1500 C C . GLN A 1 188 ? 8.520 -11.218 -1.994 1.00 62.34 188 GLN A C 1
ATOM 1502 O O . GLN A 1 188 ? 8.639 -10.804 -0.836 1.00 62.34 188 GLN A O 1
ATOM 1507 N N . SER A 1 189 ? 8.599 -10.404 -3.045 1.00 64.38 189 SER A N 1
ATOM 1508 C CA . SER A 1 189 ? 8.893 -8.975 -2.938 1.00 64.38 189 SER A CA 1
ATOM 1509 C C . SER A 1 189 ? 7.769 -8.209 -2.241 1.00 64.38 189 SER A C 1
ATOM 1511 O O . SER A 1 189 ? 8.043 -7.374 -1.379 1.00 64.38 189 SER A O 1
ATOM 1513 N N . TYR A 1 190 ? 6.503 -8.547 -2.497 1.00 61.25 190 TYR A N 1
ATOM 1514 C CA . TYR A 1 190 ? 5.371 -7.941 -1.790 1.00 61.25 190 TYR A CA 1
ATOM 1515 C C . TYR A 1 190 ? 5.301 -8.331 -0.305 1.00 61.25 190 TYR A C 1
ATOM 1517 O O . TYR A 1 190 ? 4.910 -7.498 0.511 1.00 61.25 190 TYR A O 1
ATOM 1525 N N . ILE A 1 191 ? 5.757 -9.531 0.080 1.00 54.09 191 ILE A N 1
ATOM 1526 C CA . ILE A 1 191 ? 5.916 -9.921 1.496 1.00 54.09 191 ILE A CA 1
ATOM 1527 C C . ILE A 1 191 ? 7.019 -9.091 2.179 1.00 54.09 191 ILE A C 1
ATOM 1529 O O . ILE A 1 191 ? 6.873 -8.672 3.331 1.00 54.09 191 ILE A O 1
ATOM 1533 N N . ARG A 1 192 ? 8.135 -8.827 1.488 1.00 52.53 192 ARG A N 1
ATOM 1534 C CA . ARG A 1 192 ? 9.213 -7.961 2.003 1.00 52.53 192 ARG A CA 1
ATOM 1535 C C . ARG A 1 192 ? 8.715 -6.530 2.212 1.00 52.53 192 ARG A C 1
ATOM 1537 O O . ARG A 1 192 ? 8.920 -5.949 3.277 1.00 52.53 192 ARG A O 1
ATOM 1544 N N . VAL A 1 193 ? 7.994 -6.007 1.226 1.00 51.31 193 VAL A N 1
ATOM 1545 C CA . VAL A 1 193 ? 7.420 -4.657 1.233 1.00 51.31 193 VAL A CA 1
ATOM 1546 C C . VAL A 1 193 ? 6.337 -4.527 2.306 1.00 51.31 193 VAL A C 1
ATOM 1548 O O . VAL A 1 193 ? 6.317 -3.539 3.038 1.00 51.31 193 VAL A O 1
ATOM 1551 N N . SER A 1 194 ? 5.490 -5.546 2.497 1.00 49.09 194 SER A N 1
ATOM 1552 C CA . S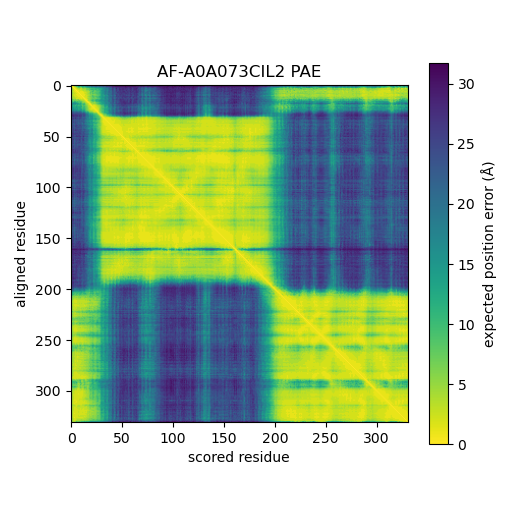ER A 1 194 ? 4.499 -5.543 3.579 1.00 49.09 194 SER A CA 1
ATOM 1553 C C . SER A 1 194 ? 5.163 -5.494 4.957 1.00 49.09 194 SER A C 1
ATOM 1555 O O . SER A 1 194 ? 4.666 -4.805 5.844 1.00 49.09 194 SER A O 1
ATOM 1557 N N . ARG A 1 195 ? 6.305 -6.174 5.148 1.00 44.19 195 ARG A N 1
ATOM 1558 C CA . ARG A 1 195 ? 7.080 -6.121 6.403 1.00 44.19 195 ARG A CA 1
ATOM 1559 C C . ARG A 1 195 ? 7.679 -4.735 6.650 1.00 44.19 195 ARG A C 1
ATOM 1561 O O . ARG A 1 195 ? 7.518 -4.215 7.750 1.00 44.19 195 ARG A O 1
ATOM 1568 N N . GLN A 1 196 ? 8.289 -4.115 5.639 1.00 40.75 196 GLN A N 1
ATOM 1569 C CA . GLN A 1 196 ? 8.918 -2.788 5.752 1.00 40.75 196 GLN A CA 1
ATOM 1570 C C . GLN A 1 196 ? 7.902 -1.653 5.970 1.00 40.75 196 GLN A C 1
ATOM 1572 O O . GLN A 1 196 ? 8.182 -0.708 6.700 1.00 40.75 196 GLN A O 1
ATOM 1577 N N . ILE A 1 197 ? 6.700 -1.768 5.395 1.00 47.28 197 ILE A N 1
ATOM 1578 C CA . ILE A 1 197 ? 5.626 -0.768 5.529 1.00 47.28 197 ILE A CA 1
ATOM 1579 C C . ILE A 1 197 ? 4.828 -0.950 6.839 1.00 47.28 197 ILE A C 1
ATOM 1581 O O . ILE A 1 197 ? 4.296 0.018 7.378 1.00 47.28 197 ILE A O 1
ATOM 1585 N N . SER A 1 198 ? 4.754 -2.166 7.397 1.00 43.78 198 SER A N 1
ATOM 1586 C CA . SER A 1 198 ? 3.820 -2.493 8.490 1.00 43.78 198 SER A CA 1
ATOM 1587 C C . SER A 1 198 ? 3.965 -1.663 9.776 1.00 43.78 198 SER A C 1
ATOM 1589 O O . SER A 1 198 ? 2.950 -1.319 10.376 1.00 43.78 198 SER A O 1
ATOM 1591 N N . GLY A 1 199 ? 5.182 -1.302 10.198 1.00 41.69 199 GLY A N 1
ATOM 1592 C CA . GLY A 1 199 ? 5.405 -0.631 11.487 1.00 41.69 199 GLY A CA 1
ATOM 1593 C C . GLY A 1 199 ? 4.931 0.826 11.533 1.00 41.69 199 GLY A C 1
ATOM 1594 O O . GLY A 1 199 ? 4.100 1.187 12.362 1.00 41.69 199 GLY A O 1
ATOM 1595 N N . ALA A 1 200 ? 5.425 1.673 10.626 1.00 40.62 200 ALA A N 1
ATOM 1596 C CA . ALA A 1 200 ? 5.115 3.108 10.630 1.00 40.62 200 ALA A CA 1
ATOM 1597 C C . ALA A 1 200 ? 3.729 3.421 10.034 1.00 40.62 200 ALA A C 1
ATOM 1599 O O . ALA A 1 200 ? 3.044 4.353 10.466 1.00 40.62 200 ALA A O 1
ATOM 1600 N N . THR A 1 201 ? 3.282 2.616 9.066 1.00 50.62 201 THR A N 1
ATOM 1601 C CA . THR A 1 201 ? 2.001 2.814 8.382 1.00 50.62 201 THR A CA 1
ATOM 1602 C C . THR A 1 201 ? 0.823 2.311 9.216 1.00 50.62 201 THR A C 1
ATOM 1604 O O . THR A 1 201 ? -0.215 2.965 9.207 1.00 50.62 201 THR A O 1
ATOM 1607 N N . SER A 1 202 ? 0.972 1.245 10.020 1.00 50.78 202 SER A N 1
ATOM 1608 C CA . SER A 1 202 ? -0.096 0.790 10.930 1.00 50.78 202 SER A CA 1
ATOM 1609 C C . SER A 1 202 ? -0.451 1.846 11.981 1.00 50.78 202 SER A C 1
ATOM 1611 O O . SER A 1 202 ? -1.632 2.051 12.247 1.00 50.78 202 SER A O 1
ATOM 1613 N N . THR A 1 203 ? 0.534 2.554 12.542 1.00 56.88 203 THR A N 1
ATOM 1614 C CA . THR A 1 203 ? 0.293 3.622 13.530 1.00 56.88 203 THR A CA 1
ATOM 1615 C C . THR A 1 203 ? -0.386 4.835 12.893 1.00 56.88 203 THR A C 1
ATOM 1617 O O . THR A 1 203 ? -1.376 5.347 13.415 1.00 56.88 203 THR A O 1
ATOM 1620 N N . LYS A 1 204 ? 0.089 5.272 11.717 1.00 58.91 204 LYS A N 1
ATOM 1621 C CA . LYS A 1 204 ? -0.506 6.403 10.986 1.00 58.91 204 LYS A CA 1
ATOM 1622 C C . LYS A 1 204 ? -1.935 6.099 10.514 1.00 58.91 204 LYS A C 1
ATOM 1624 O O . LYS A 1 204 ? -2.805 6.960 10.622 1.00 58.91 204 LYS A O 1
ATOM 1629 N N . LEU A 1 205 ? -2.183 4.881 10.026 1.00 62.25 205 LEU A N 1
ATOM 1630 C CA . LEU A 1 205 ? -3.512 4.424 9.608 1.00 62.25 205 LEU A CA 1
ATOM 1631 C C . LEU A 1 205 ? -4.455 4.215 10.801 1.00 62.25 205 LEU A C 1
ATOM 1633 O O . LEU A 1 205 ? -5.618 4.599 10.709 1.00 62.25 205 LEU A O 1
ATOM 1637 N N . GLY A 1 206 ? -3.960 3.685 11.925 1.00 63.00 206 GLY A N 1
ATOM 1638 C CA . GLY A 1 206 ? -4.730 3.578 13.170 1.00 63.00 206 GLY A CA 1
ATOM 1639 C C . GLY A 1 206 ? -5.250 4.940 13.631 1.00 63.00 206 GLY A C 1
ATOM 1640 O O . GLY A 1 206 ? -6.445 5.106 13.860 1.00 63.00 206 GLY A O 1
ATOM 1641 N N . GLY A 1 207 ? -4.392 5.965 13.598 1.00 70.06 207 GLY A N 1
ATOM 1642 C CA . GLY A 1 207 ? -4.792 7.330 13.940 1.00 70.06 207 GLY A CA 1
ATOM 1643 C C . GLY A 1 207 ? -5.861 7.941 13.018 1.00 70.06 207 GLY A C 1
ATOM 1644 O O . GLY A 1 207 ? -6.649 8.770 13.481 1.00 70.06 207 GLY A O 1
ATOM 1645 N N . LEU A 1 208 ? -5.915 7.558 11.734 1.00 71.12 208 LEU A N 1
ATOM 1646 C CA . LEU A 1 208 ? -6.967 7.990 10.795 1.00 71.12 208 LEU A CA 1
ATOM 1647 C C . LEU A 1 208 ? -8.299 7.297 11.087 1.00 71.12 208 LEU A C 1
ATOM 1649 O O . LEU A 1 208 ? -9.336 7.954 11.142 1.00 71.12 208 LEU A O 1
ATOM 1653 N N . VAL A 1 209 ? -8.241 5.993 11.343 1.00 75.12 209 VAL A N 1
ATOM 1654 C CA . VAL A 1 209 ? -9.378 5.174 11.770 1.00 75.12 209 VAL A CA 1
ATOM 1655 C C . VAL A 1 209 ? -10.023 5.749 13.032 1.00 75.12 209 VAL A C 1
ATOM 1657 O O . VAL A 1 209 ? -11.226 6.004 13.051 1.00 75.12 209 VAL A O 1
ATOM 1660 N N . GLU A 1 210 ? -9.227 6.057 14.054 1.00 84.25 210 GLU A N 1
ATOM 1661 C CA . GLU A 1 210 ? -9.734 6.674 15.281 1.00 84.25 210 GLU A CA 1
ATOM 1662 C C . GLU A 1 210 ? -10.384 8.038 15.021 1.00 84.25 210 GLU A C 1
ATOM 1664 O O . GLU A 1 210 ? -11.431 8.353 15.579 1.00 84.25 210 GLU A O 1
ATOM 1669 N N . LYS A 1 211 ? -9.759 8.878 14.180 1.00 85.50 211 LYS A N 1
ATOM 1670 C CA . LYS A 1 211 ? -10.298 10.206 13.844 1.00 85.50 211 LYS A CA 1
ATOM 1671 C C . LYS A 1 211 ? -11.657 10.099 13.160 1.00 85.50 211 LYS A C 1
ATOM 1673 O O . LYS A 1 211 ? -12.531 10.911 13.449 1.00 85.50 211 LYS A O 1
ATOM 1678 N N . PHE A 1 212 ? -11.830 9.116 12.280 1.00 83.44 212 PHE A N 1
ATOM 1679 C CA . PHE A 1 212 ? -13.097 8.871 11.606 1.00 83.44 212 PHE A CA 1
ATOM 1680 C C . PHE A 1 212 ? -14.194 8.463 12.593 1.00 83.44 212 PHE A C 1
ATOM 1682 O O . PHE A 1 212 ? -15.246 9.098 12.606 1.00 83.44 212 PHE A O 1
ATOM 1689 N N . VAL A 1 213 ? -13.921 7.497 13.478 1.00 90.19 213 VAL A N 1
ATOM 1690 C CA . VAL A 1 213 ? -14.882 7.075 14.513 1.00 90.19 213 VAL A CA 1
ATOM 1691 C C . VAL A 1 213 ? -15.261 8.247 15.414 1.00 90.19 213 VAL A C 1
ATOM 1693 O O . VAL A 1 213 ? -16.442 8.514 15.601 1.00 90.19 213 VAL A O 1
ATOM 1696 N N . ILE A 1 214 ? -14.282 9.012 15.905 1.00 92.88 214 ILE A N 1
ATOM 1697 C CA . ILE A 1 214 ? -14.545 10.185 16.752 1.00 92.88 214 ILE A CA 1
ATOM 1698 C C . ILE A 1 214 ? -15.392 11.223 16.029 1.00 92.88 214 ILE A C 1
ATOM 1700 O O . ILE A 1 214 ? -16.287 11.795 16.641 1.00 92.88 214 ILE A O 1
ATOM 1704 N N . ARG A 1 215 ? -15.112 11.496 14.751 1.00 92.69 215 ARG A N 1
ATOM 1705 C CA . ARG A 1 215 ? -15.894 12.461 13.976 1.00 92.69 215 ARG A CA 1
ATOM 1706 C C . ARG A 1 215 ? -17.360 12.039 13.912 1.00 92.69 215 ARG A C 1
ATOM 1708 O O . ARG A 1 215 ? -18.211 12.845 14.261 1.00 92.69 215 ARG A O 1
ATOM 1715 N N . VAL A 1 216 ? -17.640 10.794 13.524 1.00 92.69 216 VAL A N 1
ATOM 1716 C CA . VAL A 1 216 ? -19.024 10.303 13.435 1.00 92.69 216 VAL A CA 1
ATOM 1717 C C . VAL A 1 216 ? -19.685 10.305 14.816 1.00 92.69 216 VAL A C 1
ATOM 1719 O O . VAL A 1 216 ? -20.807 10.773 14.948 1.00 92.69 216 VAL A O 1
ATOM 1722 N N . LEU A 1 217 ? -18.984 9.888 15.875 1.00 95.94 217 LEU A N 1
ATOM 1723 C CA . LEU A 1 217 ? -19.526 9.957 17.236 1.00 95.94 217 LEU A CA 1
ATOM 1724 C C . LEU A 1 217 ? -19.837 11.398 17.674 1.00 95.94 217 LEU A C 1
ATOM 1726 O O . LEU A 1 217 ? -20.856 11.614 18.315 1.00 95.94 217 LEU A O 1
ATOM 1730 N N . LYS A 1 218 ? -19.012 12.388 17.308 1.00 94.69 218 LYS A N 1
ATOM 1731 C CA . LYS A 1 218 ? -19.285 13.813 17.577 1.00 94.69 218 LYS A CA 1
ATOM 1732 C C . LYS A 1 218 ? -20.470 14.362 16.784 1.00 94.69 218 LYS A C 1
ATOM 1734 O O . LYS A 1 218 ? -21.122 15.283 17.256 1.00 94.69 218 LYS A O 1
ATOM 1739 N N . GLU A 1 219 ? -20.719 13.842 15.584 1.00 94.19 219 GLU A N 1
ATOM 1740 C CA . GLU A 1 219 ? -21.897 14.203 14.783 1.00 94.19 219 GLU A CA 1
ATOM 1741 C C . GLU A 1 219 ? -23.194 13.639 15.402 1.00 94.19 219 GLU A C 1
ATOM 1743 O O . GLU A 1 219 ? -24.252 14.247 15.264 1.00 94.19 219 GLU A O 1
ATOM 1748 N N . GLU A 1 220 ? -23.115 12.501 16.101 1.00 95.06 220 GLU A N 1
ATOM 1749 C CA . GLU A 1 220 ? -24.284 11.731 16.559 1.00 95.06 220 GLU A CA 1
ATOM 1750 C C . GLU A 1 220 ? -24.595 11.846 18.061 1.00 95.06 220 GLU A C 1
ATOM 1752 O O . GLU A 1 220 ? -25.740 11.636 18.480 1.00 95.06 220 GLU A O 1
ATOM 1757 N N . LEU A 1 221 ? -23.590 12.134 18.893 1.00 95.38 221 LEU A N 1
ATOM 1758 C CA . LEU A 1 221 ? -23.738 12.270 20.342 1.00 95.38 221 LEU A CA 1
ATOM 1759 C C . LEU A 1 221 ? -23.911 13.744 20.745 1.00 95.38 221 LEU A C 1
ATOM 1761 O O . LEU A 1 221 ? -23.229 14.614 20.203 1.00 95.38 221 LEU A O 1
ATOM 1765 N N . PRO A 1 222 ? -24.780 14.051 21.728 1.00 93.25 222 PRO A N 1
ATOM 1766 C CA . PRO A 1 222 ? -24.881 15.396 22.286 1.00 93.25 222 PRO A CA 1
ATOM 1767 C C . PRO A 1 222 ? -23.561 15.873 22.907 1.00 93.25 222 PRO A C 1
ATOM 1769 O O . PRO A 1 222 ? -22.796 15.077 23.445 1.00 93.25 222 PRO A O 1
ATOM 1772 N N . ASN A 1 223 ? -23.353 17.192 22.956 1.00 91.44 223 ASN A N 1
ATOM 1773 C CA . ASN A 1 223 ? -22.153 17.817 23.541 1.00 91.44 223 ASN A CA 1
ATOM 1774 C C . ASN A 1 223 ? -21.943 17.532 25.041 1.00 91.44 223 ASN A C 1
ATOM 1776 O O . ASN A 1 223 ? -20.904 17.888 25.589 1.00 91.44 223 ASN A O 1
ATOM 1780 N N . THR A 1 224 ? -22.926 16.937 25.718 1.00 94.06 224 THR A N 1
ATOM 1781 C CA . THR A 1 224 ? -22.808 16.485 27.110 1.00 94.06 224 THR A CA 1
ATOM 1782 C C . THR A 1 224 ? -21.947 15.226 27.250 1.00 94.06 224 THR A C 1
ATOM 1784 O O . THR A 1 224 ? -21.545 14.893 28.359 1.00 94.06 224 THR A O 1
ATOM 1787 N N . PHE A 1 225 ? -21.657 14.535 26.145 1.00 96.25 225 PHE A N 1
ATOM 1788 C CA . PHE A 1 225 ? -20.728 13.415 26.091 1.00 96.25 225 PHE A CA 1
ATOM 1789 C C . PHE A 1 225 ? -19.306 13.902 25.819 1.00 96.25 225 PHE A C 1
ATOM 1791 O O . PHE A 1 225 ? -19.066 14.703 24.914 1.00 96.25 225 PHE A O 1
ATOM 1798 N N . GLU A 1 226 ? -18.341 13.361 26.554 1.00 95.94 226 GLU A N 1
ATOM 1799 C CA . GLU A 1 226 ? -16.923 13.636 26.332 1.00 95.94 226 GLU A CA 1
ATOM 1800 C C . GLU A 1 226 ? -16.294 12.502 25.517 1.00 95.94 226 GLU A C 1
ATOM 1802 O O . GLU A 1 226 ? -16.459 11.333 25.851 1.00 95.94 226 GLU A O 1
ATOM 1807 N N . ILE A 1 227 ? -15.545 12.822 24.459 1.00 96.50 227 ILE A N 1
ATOM 1808 C CA . ILE A 1 227 ? -14.863 11.822 23.624 1.00 96.50 227 ILE A CA 1
ATOM 1809 C C . ILE A 1 227 ? -13.361 12.085 23.659 1.00 96.50 227 ILE A C 1
ATOM 1811 O O . ILE A 1 227 ? -12.894 13.131 23.201 1.00 96.50 227 ILE A O 1
ATOM 1815 N N . THR A 1 228 ? -12.603 11.113 24.158 1.00 93.06 228 THR A N 1
ATOM 1816 C CA . THR A 1 228 ? -11.153 11.205 24.373 1.00 93.06 228 THR A CA 1
ATOM 1817 C C . THR A 1 228 ? -10.410 10.084 23.651 1.00 93.06 228 THR A C 1
ATOM 1819 O O . THR A 1 228 ? -10.935 8.989 23.461 1.00 93.06 228 THR A O 1
ATOM 1822 N N . LYS A 1 229 ? -9.183 10.369 23.208 1.00 92.12 229 LYS A N 1
ATOM 1823 C CA . LYS A 1 229 ? -8.276 9.383 22.604 1.00 92.12 229 LYS A CA 1
ATOM 1824 C C . LYS A 1 229 ? -7.324 8.839 23.650 1.00 92.12 229 L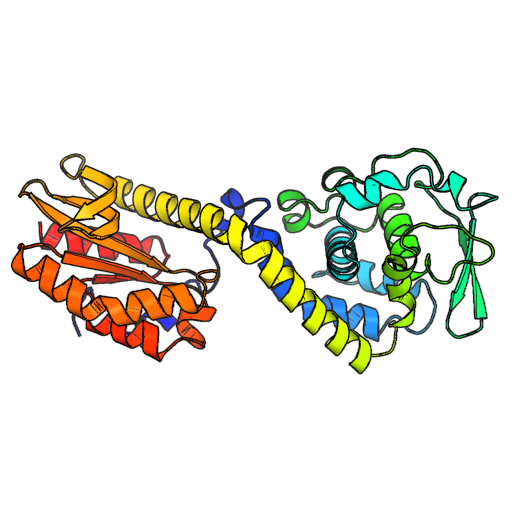YS A C 1
ATOM 1826 O O . LYS A 1 229 ? -6.855 9.621 24.475 1.00 92.12 229 LYS A O 1
ATOM 1831 N N . SER A 1 230 ? -6.976 7.557 23.545 1.00 87.62 230 SER A N 1
ATOM 1832 C CA . SER A 1 230 ? -5.892 6.957 24.337 1.00 87.62 230 SER A CA 1
ATOM 1833 C C . SER A 1 230 ? -6.045 7.202 25.845 1.00 87.62 230 SER A C 1
ATOM 1835 O O . SER A 1 230 ? -5.072 7.518 26.528 1.00 87.62 230 SER A O 1
ATOM 1837 N N . LYS A 1 231 ? -7.279 7.097 26.357 1.00 90.88 231 LYS A N 1
ATOM 1838 C CA . LYS A 1 231 ? -7.599 7.277 27.779 1.00 90.88 231 LYS A CA 1
ATOM 1839 C C . LYS A 1 231 ? -7.615 5.925 28.482 1.00 90.88 231 LYS A C 1
ATOM 1841 O O . LYS A 1 231 ? -7.990 4.908 27.897 1.00 90.88 231 LYS A O 1
ATOM 1846 N N . GLU A 1 232 ? -7.168 5.931 29.729 1.00 91.81 232 GLU A N 1
ATOM 1847 C CA . GLU A 1 232 ? -7.151 4.751 30.582 1.00 91.81 232 GLU A CA 1
ATOM 1848 C C . GLU A 1 232 ? -8.492 4.573 31.302 1.00 91.81 232 GLU A C 1
ATOM 1850 O O . GLU A 1 232 ? -9.066 5.542 31.803 1.00 91.81 232 GLU A O 1
ATOM 1855 N N . ILE A 1 233 ? -8.976 3.333 31.349 1.00 90.81 233 ILE A N 1
ATOM 1856 C CA . ILE A 1 233 ? -10.074 2.890 32.207 1.00 90.81 233 ILE A CA 1
ATOM 1857 C C . ILE A 1 233 ? -9.571 1.648 32.941 1.00 90.81 233 ILE A C 1
ATOM 1859 O O . ILE A 1 233 ? -9.115 0.705 32.293 1.00 90.81 233 ILE A O 1
ATOM 1863 N N . GLU A 1 234 ? -9.613 1.659 34.274 1.00 89.31 234 GLU A N 1
ATOM 1864 C CA . GLU A 1 234 ? -9.196 0.524 35.115 1.00 89.31 234 GLU A CA 1
ATOM 1865 C C . GLU A 1 234 ? -7.796 -0.039 34.766 1.00 89.31 234 GLU A C 1
ATOM 1867 O O . GLU A 1 234 ? -7.600 -1.247 34.641 1.00 89.31 234 GLU A O 1
ATOM 1872 N N . GLY A 1 235 ? -6.792 0.821 34.546 1.00 85.12 235 GLY A N 1
ATOM 1873 C CA . GLY A 1 235 ? -5.428 0.368 34.230 1.00 85.12 235 GLY A CA 1
ATOM 1874 C C . GLY A 1 235 ? -5.208 -0.065 32.775 1.00 85.12 235 GLY A C 1
ATOM 1875 O O . GLY A 1 235 ? -4.122 -0.541 32.431 1.00 85.12 235 GLY A O 1
ATOM 1876 N N . LYS A 1 236 ? -6.216 0.077 31.901 1.00 89.12 236 LYS A N 1
ATOM 1877 C CA . LYS A 1 236 ? -6.111 -0.231 30.471 1.00 89.12 236 LYS A CA 1
ATOM 1878 C C . LYS A 1 236 ? -6.368 0.990 29.598 1.00 89.12 236 LYS A C 1
ATOM 1880 O O . LYS A 1 236 ? -7.427 1.601 29.661 1.00 89.12 236 LYS A O 1
ATOM 1885 N N . THR A 1 237 ? -5.423 1.301 28.715 1.00 92.19 237 THR A N 1
ATOM 1886 C CA . THR A 1 237 ? -5.611 2.303 27.657 1.00 92.19 237 THR A CA 1
ATOM 1887 C C . THR A 1 237 ? -6.483 1.755 26.530 1.00 92.19 237 THR A C 1
ATOM 1889 O O . THR A 1 237 ? -6.184 0.681 26.004 1.00 92.19 237 THR A O 1
ATOM 1892 N N . PHE A 1 238 ? -7.493 2.529 26.135 1.00 93.44 238 PHE A N 1
ATOM 1893 C CA . PHE A 1 238 ? -8.358 2.259 24.985 1.00 93.44 238 PHE A CA 1
ATOM 1894 C C . PHE A 1 238 ? -8.058 3.214 23.831 1.00 93.44 238 PHE A C 1
ATOM 1896 O O . PHE A 1 238 ? -7.680 4.365 24.062 1.00 93.44 238 PHE A O 1
ATOM 1903 N N . ASP A 1 239 ? -8.277 2.767 22.591 1.00 91.88 239 ASP A N 1
ATOM 1904 C CA . ASP A 1 239 ? -8.096 3.609 21.398 1.00 91.88 239 ASP A CA 1
ATOM 1905 C C . ASP A 1 239 ? -8.965 4.888 21.500 1.00 91.88 239 ASP A C 1
ATOM 1907 O O . ASP A 1 239 ? -8.482 6.007 21.288 1.00 91.88 239 ASP A O 1
ATOM 1911 N N . ILE A 1 240 ? -10.238 4.735 21.894 1.00 96.06 240 ILE A N 1
ATOM 1912 C CA . ILE A 1 240 ? -11.191 5.831 22.139 1.00 96.06 240 ILE A CA 1
ATOM 1913 C C . ILE A 1 240 ? -11.976 5.545 23.427 1.00 96.06 240 ILE A C 1
ATOM 1915 O O . ILE A 1 240 ? -12.381 4.412 23.668 1.00 96.06 240 ILE A O 1
ATOM 1919 N N . VAL A 1 241 ? -12.242 6.576 24.230 1.00 97.31 241 VAL A N 1
ATOM 1920 C CA . VAL A 1 241 ? -13.151 6.506 25.383 1.00 97.31 241 VAL A CA 1
ATOM 1921 C C . VAL A 1 241 ? -14.237 7.559 25.251 1.00 97.31 241 VAL A C 1
ATOM 1923 O O . VAL A 1 241 ? -13.940 8.735 25.021 1.00 97.31 241 VAL A O 1
ATOM 1926 N N . VAL A 1 242 ? -15.488 7.137 25.433 1.00 97.56 242 VAL A N 1
ATOM 1927 C CA . VAL A 1 242 ? -16.635 8.041 25.564 1.00 97.56 242 VAL A CA 1
ATOM 1928 C C . VAL A 1 242 ? -17.079 8.078 27.024 1.00 97.56 242 VAL A C 1
ATOM 1930 O O . VAL A 1 242 ? -17.371 7.029 27.595 1.00 97.56 242 VAL A O 1
ATOM 1933 N N . SER A 1 243 ? -17.130 9.270 27.617 1.00 96.69 243 SER A N 1
ATOM 1934 C CA . SER A 1 243 ? -17.701 9.513 28.944 1.00 96.69 243 SER A CA 1
ATOM 1935 C C . SER A 1 243 ? -19.132 10.026 28.786 1.00 96.69 243 SER A C 1
ATOM 1937 O O . SER A 1 243 ? -19.361 11.038 28.116 1.00 96.69 243 SER A O 1
ATOM 1939 N N . SER A 1 244 ? -20.092 9.335 29.393 1.00 95.19 244 SER A N 1
ATOM 1940 C CA . SER A 1 244 ? -21.478 9.805 29.476 1.00 95.19 244 SER A CA 1
ATOM 1941 C C . SER A 1 244 ? -21.662 10.865 30.574 1.00 95.19 244 SER A C 1
ATOM 1943 O O . SER A 1 244 ? -20.832 10.961 31.484 1.00 95.19 244 SER A O 1
ATOM 1945 N N . PRO A 1 245 ? -22.779 11.617 30.557 1.00 91.44 245 PRO A N 1
ATOM 1946 C CA . PRO A 1 245 ? -23.127 12.550 31.633 1.00 91.44 245 PRO A CA 1
ATOM 1947 C C . PRO A 1 245 ? -23.314 11.879 33.002 1.00 91.44 245 PRO A C 1
ATOM 1949 O O . PRO A 1 245 ? -23.156 12.532 34.030 1.00 91.44 245 PRO A O 1
ATOM 1952 N N . ASN A 1 246 ? -23.622 10.579 33.017 1.00 91.88 246 ASN A N 1
ATOM 1953 C CA . ASN A 1 246 ? -23.844 9.789 34.227 1.00 91.88 246 ASN A CA 1
ATOM 1954 C C . ASN A 1 246 ? -22.577 9.043 34.690 1.00 91.88 246 ASN A C 1
ATOM 1956 O O . ASN A 1 246 ? -22.663 8.094 35.465 1.00 91.88 246 ASN A O 1
ATOM 1960 N N . ASN A 1 247 ? -21.394 9.467 34.227 1.00 90.88 247 ASN A N 1
ATOM 1961 C CA . ASN A 1 247 ? -20.083 8.886 34.546 1.00 90.88 247 ASN A CA 1
ATOM 1962 C C . ASN A 1 247 ? -19.869 7.427 34.095 1.00 90.88 247 ASN A C 1
ATOM 1964 O O . ASN A 1 247 ? -18.857 6.821 34.448 1.00 90.88 247 ASN A O 1
ATOM 1968 N N . GLN A 1 248 ? -20.757 6.857 33.276 1.00 95.44 248 GLN A N 1
ATOM 1969 C CA . GLN A 1 248 ? -20.483 5.586 32.602 1.00 95.44 248 GLN A CA 1
ATOM 1970 C C . GLN A 1 248 ? -19.486 5.809 31.465 1.00 95.44 248 GLN A C 1
ATOM 1972 O O . GLN A 1 248 ? -19.635 6.751 30.676 1.00 95.44 248 GLN A O 1
ATOM 1977 N N . LEU A 1 249 ? -18.483 4.936 31.383 1.00 97.25 249 LEU A N 1
ATOM 1978 C CA . LEU A 1 249 ? -17.433 4.981 30.374 1.00 97.25 249 LEU A CA 1
ATOM 1979 C C . LEU A 1 249 ? -17.617 3.861 29.348 1.00 97.25 249 LEU A C 1
ATOM 1981 O O . LEU A 1 249 ? -17.956 2.728 29.692 1.00 97.25 249 LEU A O 1
ATOM 1985 N N . PHE A 1 250 ? -17.337 4.180 28.088 1.00 97.81 250 PHE A N 1
ATOM 1986 C CA . PHE A 1 250 ? -17.361 3.240 26.972 1.00 97.81 250 PHE A CA 1
ATOM 1987 C C . PHE A 1 250 ? -15.962 3.167 26.366 1.00 97.81 250 PHE A C 1
ATOM 1989 O O . PHE A 1 250 ? -15.532 4.095 25.675 1.00 97.81 250 PHE A O 1
ATOM 1996 N N . GLY A 1 251 ? -15.245 2.078 26.643 1.00 96.81 251 GLY A N 1
ATOM 1997 C CA . GLY A 1 251 ? -13.945 1.793 26.043 1.00 96.81 251 GLY A CA 1
ATOM 1998 C C . GLY A 1 251 ? -14.128 1.215 24.644 1.00 96.81 251 GLY A C 1
ATOM 1999 O O . GLY A 1 251 ? -14.747 0.164 24.488 1.00 96.81 251 GLY A O 1
ATOM 2000 N N . ILE A 1 252 ? -13.614 1.895 23.621 1.00 96.69 252 ILE A N 1
ATOM 2001 C CA . ILE A 1 252 ? -13.754 1.501 22.217 1.00 96.69 252 ILE A CA 1
ATOM 2002 C C . ILE A 1 252 ? -12.386 1.105 21.659 1.00 96.69 252 ILE A C 1
ATOM 2004 O O . ILE A 1 252 ? -11.441 1.893 21.664 1.00 96.69 252 ILE A O 1
ATOM 2008 N N . GLU A 1 253 ? -12.313 -0.105 21.112 1.00 93.94 253 GLU A N 1
ATOM 2009 C CA . GLU A 1 253 ? -11.132 -0.652 20.445 1.00 93.94 253 GLU A CA 1
ATOM 2010 C C . GLU A 1 253 ? -11.384 -0.803 18.939 1.00 93.94 253 GLU A C 1
ATOM 2012 O O . GLU A 1 253 ? -12.376 -1.392 18.503 1.00 93.94 253 GLU A O 1
ATOM 2017 N N . ALA A 1 254 ? -10.453 -0.320 18.121 1.00 89.06 254 ALA A N 1
ATOM 2018 C CA . ALA A 1 254 ? -10.545 -0.382 16.669 1.00 89.06 254 ALA A CA 1
ATOM 2019 C C . ALA A 1 254 ? -9.678 -1.511 16.091 1.00 89.06 254 ALA A C 1
ATOM 2021 O O . ALA A 1 254 ? -8.533 -1.728 16.498 1.00 89.06 254 ALA A O 1
ATOM 2022 N N . SER A 1 255 ? -10.183 -2.225 15.085 1.00 83.38 255 SER A N 1
ATOM 2023 C CA . SER A 1 255 ? -9.365 -3.101 14.246 1.00 83.38 255 SER A CA 1
ATOM 2024 C C . SER A 1 255 ? -9.785 -3.047 12.783 1.00 83.38 255 SER A C 1
ATOM 2026 O O . SER A 1 255 ? -10.961 -3.113 12.450 1.00 83.38 255 SER A O 1
ATOM 2028 N N . PHE A 1 256 ? -8.804 -2.947 11.891 1.00 72.75 256 PHE A N 1
ATOM 2029 C CA . PHE A 1 256 ? -9.006 -2.683 10.469 1.00 72.75 256 PHE A CA 1
ATOM 2030 C C . PHE A 1 256 ? -8.062 -3.539 9.604 1.00 72.75 256 PHE A C 1
ATOM 2032 O O . PHE A 1 256 ? -7.211 -4.260 10.125 1.00 72.75 256 PHE A O 1
ATOM 2039 N N . GLN A 1 257 ? -8.176 -3.441 8.271 1.00 58.66 257 GLN A N 1
ATOM 2040 C CA . GLN A 1 257 ? -7.472 -4.291 7.288 1.00 58.66 257 GLN A CA 1
ATOM 2041 C C . GLN A 1 257 ? -5.959 -4.461 7.522 1.00 58.66 257 GLN A C 1
ATOM 2043 O O . GLN A 1 257 ? -5.416 -5.519 7.206 1.00 58.66 257 GLN A O 1
ATOM 2048 N N . TYR A 1 258 ? -5.285 -3.455 8.084 1.00 58.72 258 TYR A N 1
ATOM 2049 C CA . TYR A 1 258 ? -3.836 -3.472 8.315 1.00 58.72 258 TYR A CA 1
ATOM 2050 C C . TYR A 1 258 ? -3.441 -3.735 9.766 1.00 58.72 258 TYR A C 1
ATOM 2052 O O . TYR A 1 258 ? -2.252 -3.738 10.079 1.00 58.72 258 TYR A O 1
ATOM 2060 N N . THR A 1 259 ? -4.404 -3.975 10.662 1.00 64.69 259 THR A N 1
ATOM 2061 C CA . THR A 1 259 ? -4.082 -4.472 11.999 1.00 64.69 259 THR A CA 1
ATOM 2062 C C . THR A 1 259 ? -3.286 -5.769 11.850 1.00 64.69 259 THR A C 1
ATOM 2064 O O . THR A 1 259 ? -3.666 -6.657 11.084 1.00 64.69 259 THR A O 1
ATOM 2067 N N . THR A 1 260 ? -2.160 -5.891 12.549 1.00 62.34 260 THR A N 1
ATOM 2068 C CA . THR A 1 260 ? -1.304 -7.083 12.481 1.00 62.34 260 THR A CA 1
ATOM 2069 C C . THR A 1 260 ? -1.972 -8.292 13.144 1.00 62.34 260 THR A C 1
ATOM 2071 O O . THR A 1 260 ? -2.843 -8.138 14.002 1.00 62.34 260 THR A O 1
ATOM 2074 N N . ASN A 1 261 ? -1.539 -9.509 12.781 1.00 65.62 261 ASN A N 1
ATOM 2075 C CA . ASN A 1 261 ? -2.029 -10.742 13.415 1.00 65.62 261 ASN A CA 1
ATOM 2076 C C . ASN A 1 261 ? -1.796 -10.710 14.935 1.00 65.62 261 ASN A C 1
ATOM 2078 O O . ASN A 1 261 ? -2.697 -11.013 15.703 1.00 65.62 261 ASN A O 1
ATOM 2082 N N . SER A 1 262 ? -0.606 -10.295 15.378 1.00 67.94 262 SER A N 1
ATOM 2083 C CA . SER A 1 262 ? -0.274 -10.243 16.805 1.00 67.94 262 SER A CA 1
ATOM 2084 C C . SER A 1 262 ? -1.188 -9.303 17.592 1.00 67.94 262 SER A C 1
ATOM 2086 O O . SER A 1 262 ? -1.558 -9.624 18.718 1.00 67.94 262 SER A O 1
ATOM 2088 N N . THR A 1 263 ? -1.592 -8.173 17.004 1.00 73.69 263 THR A N 1
ATOM 2089 C CA . THR A 1 263 ? -2.455 -7.194 17.674 1.00 73.69 263 THR A CA 1
ATOM 2090 C C . THR A 1 263 ? -3.876 -7.711 17.851 1.00 73.69 263 THR A C 1
ATOM 2092 O O . THR A 1 263 ? -4.406 -7.630 18.953 1.00 73.69 263 THR A O 1
ATOM 2095 N N . ILE A 1 264 ? -4.500 -8.266 16.810 1.00 78.44 264 ILE A N 1
ATOM 2096 C CA . ILE A 1 264 ? -5.877 -8.774 16.922 1.00 78.44 264 ILE A CA 1
ATOM 2097 C C . ILE A 1 264 ? -5.962 -10.043 17.780 1.00 78.44 264 ILE A C 1
ATOM 2099 O O . ILE A 1 264 ? -6.882 -10.164 18.582 1.00 78.44 264 ILE A O 1
ATOM 2103 N N . GLU A 1 265 ? -4.970 -10.936 17.704 1.00 78.19 265 GLU A N 1
ATOM 2104 C CA . GLU A 1 265 ? -4.880 -12.099 18.598 1.00 78.19 265 GLU A CA 1
ATOM 2105 C C . GLU A 1 265 ? -4.700 -11.661 20.058 1.00 78.19 265 GLU A C 1
ATOM 2107 O O . GLU A 1 265 ? -5.313 -12.216 20.968 1.00 78.19 265 GLU A O 1
ATOM 2112 N N . ARG A 1 266 ? -3.911 -10.605 20.305 1.00 84.31 266 ARG A N 1
ATOM 2113 C CA . ARG A 1 266 ? -3.800 -10.000 21.637 1.00 84.31 266 ARG A CA 1
ATOM 2114 C C . ARG A 1 266 ? -5.143 -9.437 22.112 1.00 84.31 266 ARG A C 1
ATOM 2116 O O . ARG A 1 266 ? -5.560 -9.790 23.210 1.00 84.31 266 ARG A O 1
ATOM 2123 N N . LYS A 1 267 ? -5.831 -8.626 21.294 1.00 89.06 267 LYS A N 1
ATOM 2124 C CA . LYS A 1 267 ? -7.160 -8.077 21.631 1.00 89.06 267 LYS A CA 1
ATOM 2125 C C . LYS A 1 267 ? -8.162 -9.202 21.932 1.00 89.06 267 LYS A C 1
ATOM 2127 O O . LYS A 1 267 ? -8.895 -9.111 22.908 1.00 89.06 267 LYS A O 1
ATOM 2132 N N . SER A 1 268 ? -8.132 -10.297 21.169 1.00 89.31 268 SER A N 1
ATOM 2133 C CA . SER A 1 268 ? -8.971 -11.474 21.419 1.00 89.31 268 SER A CA 1
ATOM 2134 C C . SER A 1 268 ? -8.675 -12.173 22.741 1.00 89.31 268 SER A C 1
ATOM 2136 O O . SER A 1 268 ? -9.620 -12.582 23.407 1.00 89.31 268 SER A O 1
ATOM 2138 N N . ARG A 1 269 ? -7.402 -12.340 23.120 1.00 90.69 269 ARG A N 1
ATOM 2139 C CA . ARG A 1 269 ? -7.039 -12.965 24.406 1.00 90.69 269 ARG A CA 1
ATOM 2140 C C . ARG A 1 269 ? -7.425 -12.103 25.605 1.00 90.69 269 ARG A C 1
ATOM 2142 O O . ARG A 1 269 ? -7.715 -12.637 26.667 1.00 90.69 269 ARG A O 1
ATOM 2149 N N . GLU A 1 270 ? -7.407 -10.783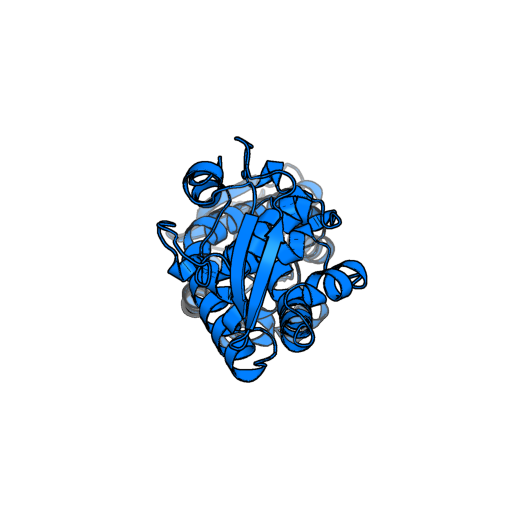 25.441 1.00 91.06 270 GLU A N 1
ATOM 2150 C CA . GLU A 1 270 ? -7.737 -9.830 26.506 1.00 91.06 270 GLU A CA 1
ATOM 2151 C C . GLU A 1 270 ? -9.252 -9.589 26.652 1.00 91.06 270 GLU A C 1
ATOM 2153 O O . GLU A 1 270 ? -9.688 -9.180 27.725 1.00 91.06 270 GLU A O 1
ATOM 2158 N N . ALA A 1 271 ? -10.049 -9.858 25.610 1.00 93.00 271 ALA A N 1
ATOM 2159 C CA . ALA A 1 271 ? -11.454 -9.447 25.516 1.00 93.00 271 ALA A CA 1
ATOM 2160 C C . ALA A 1 271 ? -12.319 -9.875 26.716 1.00 93.00 271 ALA A C 1
ATOM 2162 O O . ALA A 1 271 ? -13.044 -9.053 27.268 1.00 93.00 271 ALA A O 1
ATOM 2163 N N . GLU A 1 272 ? -12.213 -11.131 27.162 1.00 95.38 272 GLU A N 1
ATOM 2164 C CA . GLU A 1 272 ? -13.002 -11.632 28.297 1.00 95.38 272 GLU A CA 1
ATOM 2165 C C . GLU A 1 272 ? -12.663 -10.913 29.608 1.00 95.38 272 GLU A C 1
ATOM 2167 O O . GLU A 1 272 ? -13.555 -10.514 30.359 1.00 95.38 272 GLU A O 1
ATOM 2172 N N . ASN A 1 273 ? -11.370 -10.740 29.886 1.00 93.38 273 ASN A N 1
ATOM 2173 C CA . ASN A 1 273 ? -10.918 -10.107 31.121 1.00 93.38 273 ASN A CA 1
ATOM 2174 C C . ASN A 1 273 ? -11.266 -8.617 31.138 1.00 93.38 273 ASN A C 1
ATOM 2176 O O . ASN A 1 273 ? -11.672 -8.109 32.178 1.00 93.38 273 ASN A O 1
ATOM 2180 N N . LEU A 1 274 ? -11.153 -7.934 29.994 1.00 93.12 274 LEU A N 1
ATOM 21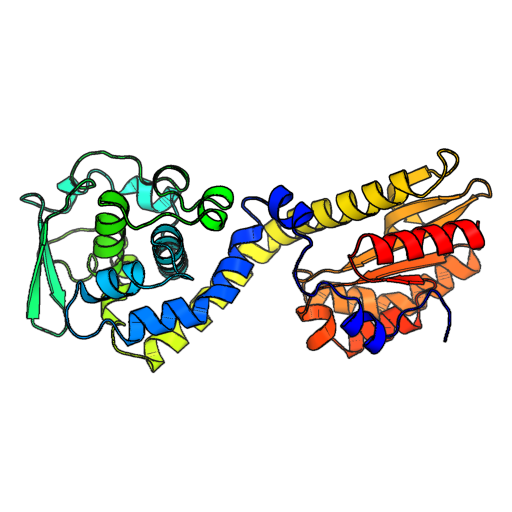81 C CA . LEU A 1 274 ? -11.530 -6.526 29.880 1.00 93.12 274 LEU A CA 1
ATOM 2182 C C . LEU A 1 274 ? -13.035 -6.316 30.050 1.00 93.12 274 LEU A C 1
ATOM 2184 O O . LEU A 1 274 ? -13.428 -5.383 30.742 1.00 93.12 274 LEU A O 1
ATOM 2188 N N . ALA A 1 275 ? -13.863 -7.195 29.479 1.00 94.62 275 ALA A N 1
ATOM 2189 C CA . ALA A 1 275 ? -15.308 -7.145 29.675 1.00 94.62 275 ALA A CA 1
ATOM 2190 C C . ALA A 1 275 ? -15.665 -7.271 31.162 1.00 94.62 275 ALA A C 1
ATOM 2192 O O . ALA A 1 275 ? -16.333 -6.402 31.710 1.00 94.62 275 ALA A O 1
ATOM 2193 N N . LYS A 1 276 ? -15.123 -8.288 31.849 1.00 95.00 276 LYS A N 1
ATOM 2194 C CA . LYS A 1 276 ? -15.329 -8.476 33.296 1.00 95.00 276 LYS A CA 1
ATOM 2195 C C . LYS A 1 276 ? -14.873 -7.264 34.109 1.00 95.00 276 LYS A C 1
ATOM 2197 O O . LYS A 1 276 ? -15.591 -6.828 35.003 1.00 95.00 276 LYS A O 1
ATOM 2202 N N . LEU A 1 277 ? -13.689 -6.733 33.805 1.00 94.12 277 LEU A N 1
ATOM 2203 C CA . LEU A 1 277 ? -13.116 -5.582 34.501 1.00 94.12 277 LEU A CA 1
ATOM 2204 C C . LEU A 1 277 ? -14.016 -4.347 34.380 1.00 94.12 277 LEU A C 1
ATOM 2206 O O . LEU A 1 277 ? -14.351 -3.735 35.389 1.00 94.12 277 LEU A O 1
ATOM 2210 N N . LEU A 1 278 ? -14.447 -4.022 33.159 1.00 94.94 278 LEU A N 1
ATOM 2211 C CA . LEU A 1 278 ? -15.300 -2.865 32.907 1.00 94.94 278 LEU A CA 1
ATOM 2212 C C . LEU A 1 278 ? -16.704 -3.052 33.482 1.00 94.94 278 LEU A C 1
ATOM 2214 O O . LEU A 1 278 ? -17.213 -2.140 34.127 1.00 94.94 278 LEU A O 1
ATOM 2218 N N . HIS A 1 279 ? -17.307 -4.235 33.343 1.00 95.94 279 HIS A N 1
ATOM 2219 C CA . HIS A 1 279 ? -18.634 -4.512 33.903 1.00 95.94 279 HIS A CA 1
ATOM 2220 C C . HIS A 1 279 ? -18.654 -4.398 35.428 1.00 95.94 279 HIS A C 1
ATOM 2222 O O . HIS A 1 279 ? -19.599 -3.836 35.977 1.00 95.94 279 HIS A O 1
ATOM 2228 N N . ASN A 1 280 ? -17.598 -4.849 36.111 1.00 94.00 280 ASN A N 1
ATOM 2229 C CA . ASN A 1 280 ? -17.469 -4.697 37.564 1.00 94.00 280 ASN A CA 1
ATOM 2230 C C . ASN A 1 280 ? -17.410 -3.223 38.006 1.00 94.00 280 ASN A C 1
ATOM 2232 O O . ASN A 1 280 ? -17.847 -2.905 39.109 1.00 94.00 280 ASN A O 1
ATOM 2236 N N . ALA A 1 281 ? -16.901 -2.335 37.148 1.00 92.25 281 ALA A N 1
ATOM 2237 C CA . ALA A 1 281 ? -16.855 -0.889 37.369 1.00 92.25 281 ALA A CA 1
ATOM 2238 C C . ALA A 1 281 ? -18.099 -0.144 36.829 1.00 92.25 281 ALA A C 1
ATOM 2240 O O . ALA A 1 281 ? -18.186 1.077 36.937 1.00 92.25 281 ALA A O 1
ATOM 2241 N N . GLY A 1 282 ? -19.079 -0.851 36.248 1.00 94.31 282 GLY A N 1
ATOM 2242 C CA . GLY A 1 282 ? -20.266 -0.237 35.638 1.00 94.31 282 GLY A CA 1
ATOM 2243 C C . GLY A 1 282 ? -19.985 0.459 34.299 1.00 94.31 282 GLY A C 1
ATOM 2244 O O . GLY A 1 282 ? -20.623 1.457 33.962 1.00 94.31 282 GLY A O 1
ATOM 2245 N N . HIS A 1 283 ? -18.998 -0.029 33.550 1.00 96.50 283 HIS A N 1
ATOM 2246 C CA . HIS A 1 283 ? -18.543 0.495 32.261 1.00 96.50 283 HIS A CA 1
ATOM 2247 C C . HIS A 1 283 ? -18.719 -0.544 31.147 1.00 96.50 283 HIS A C 1
ATOM 2249 O O . HIS A 1 283 ? -18.973 -1.715 31.418 1.00 96.50 283 HIS A O 1
ATOM 2255 N N . PHE A 1 284 ? -18.557 -0.126 29.890 1.00 97.31 284 PHE A N 1
ATOM 2256 C CA . PHE A 1 284 ? -18.824 -0.966 28.718 1.00 97.31 284 PHE A CA 1
ATOM 2257 C C . PHE A 1 284 ? -17.624 -1.071 27.780 1.00 97.31 284 PHE A C 1
ATOM 2259 O O . PHE A 1 284 ? -16.849 -0.122 27.633 1.00 97.31 284 PHE A O 1
ATOM 2266 N N . ILE A 1 285 ? -17.517 -2.204 27.082 1.00 96.88 285 ILE A N 1
ATOM 2267 C CA . ILE A 1 285 ? -16.505 -2.447 26.054 1.00 96.88 285 ILE A CA 1
ATOM 2268 C C . ILE A 1 285 ? -17.112 -2.607 24.661 1.00 96.88 285 ILE A C 1
ATOM 2270 O O . ILE A 1 285 ? -17.953 -3.467 24.380 1.00 96.88 285 ILE A O 1
ATOM 2274 N N . CYS A 1 286 ? -16.630 -1.782 23.744 1.00 97.00 286 CYS A N 1
ATOM 2275 C CA . CYS A 1 286 ? -17.102 -1.707 22.375 1.00 97.00 286 CYS A CA 1
ATOM 2276 C C . CYS A 1 286 ? -15.958 -1.974 21.394 1.00 97.00 286 CYS A C 1
ATOM 2278 O O . CYS A 1 286 ? -14.805 -1.622 21.643 1.00 97.00 286 CYS A O 1
ATOM 2280 N N . TYR A 1 287 ? -16.282 -2.560 20.246 1.00 94.88 287 TYR A N 1
ATOM 2281 C CA . TYR A 1 287 ? -15.312 -2.809 19.187 1.00 94.88 287 TYR A CA 1
ATOM 2282 C C . TYR A 1 287 ? -15.826 -2.316 17.837 1.00 94.88 287 TYR A C 1
ATOM 2284 O O . TYR A 1 287 ? -16.957 -2.597 17.442 1.00 94.88 287 TYR A O 1
ATOM 2292 N N . VAL A 1 288 ? -14.956 -1.630 17.099 1.00 92.88 288 VAL A N 1
ATOM 2293 C CA . VAL A 1 288 ? -15.176 -1.299 15.686 1.00 92.88 288 VAL A CA 1
ATOM 2294 C C . VAL A 1 288 ? -14.238 -2.179 14.866 1.00 92.88 288 VAL A C 1
ATOM 2296 O O . VAL A 1 288 ? -13.016 -2.046 14.972 1.00 92.88 288 VAL A O 1
ATOM 2299 N N . ILE A 1 289 ? -14.785 -3.122 14.097 1.00 87.25 289 ILE A N 1
ATOM 2300 C CA . ILE A 1 289 ? -14.010 -4.160 13.402 1.00 87.25 289 ILE A CA 1
ATOM 2301 C C . ILE A 1 289 ? -14.358 -4.182 11.917 1.00 87.25 289 ILE A C 1
ATOM 2303 O O . ILE A 1 289 ? -15.497 -4.432 11.539 1.00 87.25 289 ILE A O 1
ATOM 2307 N N . ASP A 1 290 ? -13.353 -4.010 11.062 1.00 75.19 290 ASP A N 1
ATOM 2308 C CA . ASP A 1 290 ? -13.486 -4.173 9.610 1.00 75.19 290 ASP A CA 1
ATOM 2309 C C . ASP A 1 290 ? -12.173 -4.702 8.999 1.00 75.19 290 ASP A C 1
ATOM 2311 O O . ASP A 1 290 ? -11.175 -4.955 9.686 1.00 75.19 290 ASP A O 1
ATOM 2315 N N . GLY A 1 291 ? -12.171 -4.893 7.685 1.00 63.16 291 GLY A N 1
ATOM 2316 C CA . GLY A 1 291 ? -11.061 -5.364 6.882 1.00 63.16 291 GLY A CA 1
ATOM 2317 C C . GLY A 1 291 ? -11.153 -6.852 6.577 1.00 63.16 291 GLY A C 1
ATOM 2318 O O . GLY A 1 291 ? -11.277 -7.694 7.472 1.00 63.16 291 GLY A O 1
ATOM 2319 N N . ALA A 1 292 ? -10.982 -7.189 5.297 1.00 54.88 292 ALA A N 1
ATOM 2320 C CA . ALA A 1 292 ? -11.007 -8.570 4.814 1.00 54.88 292 ALA A CA 1
ATOM 2321 C C . ALA A 1 292 ? -10.048 -9.501 5.586 1.00 54.88 292 ALA A C 1
ATOM 2323 O O . ALA A 1 292 ? -10.380 -10.656 5.833 1.00 54.88 292 ALA A O 1
ATOM 2324 N N . GLY A 1 293 ? -8.888 -9.005 6.036 1.00 56.12 293 GLY A N 1
ATOM 2325 C CA . GLY A 1 293 ? -7.951 -9.783 6.854 1.00 56.12 293 GLY A CA 1
ATOM 2326 C C . GLY A 1 293 ? -8.536 -10.216 8.203 1.00 56.12 293 GLY A C 1
ATOM 2327 O O . GLY A 1 293 ? -8.427 -11.379 8.581 1.00 56.12 293 GLY A O 1
ATOM 2328 N N . ASN A 1 294 ? -9.225 -9.322 8.911 1.00 61.53 294 ASN A N 1
ATOM 2329 C CA . ASN A 1 294 ? -9.873 -9.663 10.178 1.00 61.53 294 ASN A CA 1
ATOM 2330 C C . ASN A 1 294 ? -11.045 -10.624 9.957 1.00 61.53 294 ASN A C 1
ATOM 2332 O O . ASN A 1 294 ? -11.151 -11.660 10.607 1.00 61.53 294 ASN A O 1
ATOM 2336 N N . ILE A 1 295 ? -11.888 -10.307 8.982 1.00 62.38 295 ILE A N 1
ATOM 2337 C CA . ILE A 1 295 ? -13.195 -10.938 8.814 1.00 62.38 295 ILE A CA 1
ATOM 2338 C C . ILE A 1 295 ? -13.119 -12.287 8.075 1.00 62.38 295 ILE A C 1
ATOM 2340 O O . ILE A 1 295 ? -13.868 -13.228 8.379 1.00 62.38 295 ILE A O 1
ATOM 2344 N N . ASN A 1 296 ? -12.204 -12.413 7.111 1.00 53.59 296 ASN A N 1
ATOM 2345 C CA . ASN A 1 296 ? -12.091 -13.606 6.270 1.00 53.59 296 ASN A CA 1
ATOM 2346 C C . ASN A 1 296 ? -10.987 -14.553 6.735 1.00 53.59 296 ASN A C 1
ATOM 2348 O O . ASN A 1 296 ? -11.147 -15.763 6.583 1.00 53.59 296 ASN A O 1
ATOM 2352 N N . ILE A 1 297 ? -9.910 -14.035 7.333 1.00 57.88 297 ILE A N 1
ATOM 2353 C CA . ILE A 1 297 ? -8.753 -14.849 7.732 1.00 57.88 297 ILE A CA 1
ATOM 2354 C C . ILE A 1 297 ? -8.781 -15.136 9.239 1.00 57.88 297 ILE A C 1
ATOM 2356 O O . ILE A 1 297 ? -8.604 -16.278 9.652 1.00 57.88 297 ILE A O 1
ATOM 2360 N N . ARG A 1 298 ? -9.070 -14.137 10.081 1.00 70.62 298 ARG A N 1
ATOM 2361 C CA . ARG A 1 298 ? -8.889 -14.216 11.547 1.00 70.62 298 ARG A CA 1
ATOM 2362 C C . ARG A 1 298 ? -10.192 -14.474 12.305 1.00 70.62 298 ARG A C 1
ATOM 2364 O O . ARG A 1 298 ? -10.508 -13.834 13.306 1.00 70.62 298 ARG A O 1
ATOM 2371 N N . LYS A 1 299 ? -10.952 -15.449 11.805 1.00 75.19 299 LYS A N 1
ATOM 2372 C CA . LYS A 1 299 ? -12.329 -15.749 12.228 1.00 75.19 299 LYS A CA 1
ATOM 2373 C C . LYS A 1 299 ? -12.450 -16.041 13.725 1.00 75.19 299 LYS A C 1
ATOM 2375 O O . LYS A 1 299 ? -13.374 -15.541 14.358 1.00 75.19 299 LYS A O 1
ATOM 2380 N N . ASN A 1 300 ? -11.520 -16.816 14.284 1.00 78.31 300 ASN A N 1
ATOM 2381 C CA . ASN A 1 300 ? -11.567 -17.224 15.691 1.00 78.31 300 ASN A CA 1
ATOM 2382 C C . ASN A 1 300 ? -11.351 -16.029 16.623 1.00 78.31 300 ASN A C 1
ATOM 2384 O O . ASN A 1 300 ? -12.188 -15.781 17.485 1.00 78.31 300 ASN A O 1
ATOM 2388 N N . ALA A 1 301 ? -10.297 -15.242 16.388 1.00 79.44 301 ALA A N 1
ATOM 2389 C CA . ALA A 1 301 ? -10.004 -14.051 17.179 1.00 79.44 301 ALA A CA 1
ATOM 2390 C C . ALA A 1 301 ? -11.168 -13.046 17.156 1.00 79.44 301 ALA A C 1
ATOM 2392 O O . ALA A 1 301 ? -11.608 -12.572 18.201 1.00 79.44 301 ALA A O 1
ATOM 2393 N N . VAL A 1 302 ? -11.724 -12.766 15.971 1.00 85.25 302 VAL A N 1
ATOM 2394 C CA . VAL A 1 302 ? -12.875 -11.857 15.845 1.00 85.25 302 VAL A CA 1
ATOM 2395 C C . VAL A 1 302 ? -14.115 -12.428 16.531 1.00 85.25 302 VAL A C 1
ATOM 2397 O O . VAL A 1 302 ? -14.815 -11.680 17.204 1.00 85.25 302 VAL A O 1
ATOM 2400 N N . SER A 1 303 ? -14.378 -13.733 16.423 1.00 88.12 303 SER A N 1
ATOM 2401 C CA . SER A 1 303 ? -15.537 -14.358 17.081 1.00 88.12 303 SER A CA 1
ATOM 2402 C C . SER A 1 303 ? -15.461 -14.239 18.602 1.00 88.12 303 SER A C 1
ATOM 2404 O O . SER A 1 303 ? -16.458 -13.897 19.230 1.00 88.12 303 SER A O 1
ATOM 2406 N N . THR A 1 304 ? -14.280 -14.449 19.187 1.00 90.31 304 THR A N 1
ATOM 2407 C CA . THR A 1 304 ? -14.045 -14.262 20.625 1.00 90.31 304 THR A CA 1
ATOM 2408 C C . THR A 1 304 ? -14.249 -12.808 21.045 1.00 90.31 304 THR A C 1
ATOM 2410 O O . THR A 1 304 ? -14.910 -12.546 22.044 1.00 90.31 304 THR A O 1
ATOM 2413 N N . ILE A 1 305 ? -13.744 -11.844 20.268 1.00 92.38 305 ILE A N 1
ATOM 2414 C CA . ILE A 1 305 ? -13.971 -10.417 20.543 1.00 92.38 305 ILE A CA 1
ATOM 2415 C C . ILE A 1 305 ? -15.467 -10.093 20.502 1.00 92.38 305 ILE A C 1
ATOM 2417 O O . ILE A 1 305 ? -15.995 -9.499 21.438 1.00 92.38 305 ILE A O 1
ATOM 2421 N N . CYS A 1 306 ? -16.165 -10.541 19.453 1.00 91.50 306 CYS A N 1
ATOM 2422 C CA . CYS A 1 306 ? -17.607 -10.352 19.325 1.00 91.50 306 CYS A CA 1
ATOM 2423 C C . CYS A 1 306 ? -18.354 -10.999 20.493 1.00 91.50 306 CYS A C 1
ATOM 2425 O O . CYS A 1 306 ? -19.367 -10.466 20.912 1.00 91.50 306 CYS A O 1
ATOM 2427 N N . LEU A 1 307 ? -17.878 -12.124 21.040 1.00 92.81 307 LEU A N 1
ATOM 2428 C CA . LEU A 1 307 ? -18.508 -12.801 22.175 1.00 92.81 307 LEU A CA 1
ATOM 2429 C C . LEU A 1 307 ? -18.422 -11.987 23.472 1.00 92.81 307 LEU A C 1
ATOM 2431 O O . LEU A 1 307 ? -19.384 -11.989 24.239 1.00 92.81 307 LEU A O 1
ATOM 2435 N N . TYR A 1 308 ? -17.326 -11.267 23.702 1.00 95.00 308 TYR A N 1
ATOM 2436 C CA . TYR A 1 308 ? -17.086 -10.524 24.947 1.00 95.00 308 TYR A CA 1
ATOM 2437 C C . TYR A 1 308 ? -17.283 -9.008 24.825 1.00 95.00 308 TYR A C 1
ATOM 2439 O O . TYR A 1 308 ? -17.017 -8.272 25.763 1.00 95.00 308 TYR A O 1
ATOM 2447 N N . SER A 1 309 ? -17.791 -8.532 23.691 1.00 94.19 309 SER A N 1
ATOM 2448 C CA . SER A 1 309 ? -18.150 -7.128 23.498 1.00 94.19 309 SER A CA 1
ATOM 2449 C C . SER A 1 309 ? -19.589 -6.817 23.924 1.00 94.19 309 SER A C 1
ATOM 2451 O O . SER A 1 309 ? -20.477 -7.659 23.768 1.00 94.19 309 SER A O 1
ATOM 2453 N N . ASP A 1 310 ? -19.841 -5.593 24.387 1.00 96.25 310 ASP A N 1
ATOM 2454 C CA . ASP A 1 310 ? -21.194 -5.062 24.598 1.00 96.25 310 ASP A CA 1
ATOM 2455 C C . ASP A 1 310 ? -21.798 -4.500 23.307 1.00 96.25 310 ASP A C 1
ATOM 2457 O O . ASP A 1 310 ? -22.978 -4.711 23.016 1.00 96.25 310 ASP A O 1
ATOM 2461 N N . CYS A 1 311 ? -20.963 -3.853 22.488 1.00 96.31 311 CYS A N 1
ATOM 2462 C CA . CYS A 1 311 ? -21.324 -3.386 21.158 1.00 96.31 311 CYS A CA 1
ATOM 2463 C C . CYS A 1 311 ? -20.196 -3.627 20.151 1.00 96.31 311 CYS A C 1
ATOM 2465 O O . CYS A 1 311 ? -19.081 -3.133 20.310 1.00 96.31 311 CYS A O 1
ATOM 2467 N N . THR A 1 312 ? -20.492 -4.369 19.086 1.00 94.75 312 THR A N 1
ATOM 2468 C CA . THR A 1 312 ? -19.550 -4.622 17.989 1.00 94.75 312 THR A CA 1
ATOM 2469 C C . THR A 1 312 ? -20.167 -4.153 16.687 1.00 94.75 312 THR A C 1
ATOM 2471 O O . THR A 1 312 ? -21.283 -4.563 16.380 1.00 94.75 312 THR A O 1
ATOM 2474 N N . VAL A 1 313 ? -19.451 -3.322 15.930 1.00 93.44 313 VAL A N 1
ATOM 2475 C CA . VAL A 1 313 ? -19.931 -2.705 14.680 1.00 93.44 313 VAL A CA 1
ATOM 2476 C C . VAL A 1 313 ? -18.832 -2.679 13.609 1.00 93.44 313 VAL A C 1
ATOM 2478 O O . VAL A 1 313 ? -17.650 -2.823 13.932 1.00 93.44 313 VAL A O 1
ATOM 2481 N N . ALA A 1 314 ? -19.203 -2.501 12.337 1.00 87.94 314 ALA A N 1
ATOM 2482 C CA . ALA A 1 314 ? -18.239 -2.310 11.242 1.00 87.94 314 ALA A CA 1
ATOM 2483 C C . ALA A 1 314 ? -17.819 -0.833 11.047 1.00 87.94 314 ALA A C 1
ATOM 2485 O O . ALA A 1 314 ? -18.292 0.056 11.753 1.00 87.94 314 ALA A O 1
ATOM 2486 N N . PHE A 1 315 ? -16.916 -0.555 10.093 1.00 80.88 315 PHE A N 1
ATOM 2487 C CA . PHE A 1 315 ? -16.323 0.778 9.875 1.00 80.88 315 PHE A CA 1
ATOM 2488 C C . PHE A 1 315 ? -17.135 1.713 8.957 1.00 80.88 315 PHE A C 1
ATOM 2490 O O . PHE A 1 315 ? -16.604 2.720 8.484 1.00 80.88 315 PHE A O 1
ATOM 2497 N N . SER A 1 316 ? -18.412 1.424 8.696 1.00 79.75 316 SER A N 1
ATOM 2498 C CA . SER A 1 316 ? -19.280 2.336 7.940 1.00 79.75 316 SER A CA 1
ATOM 2499 C C . SER A 1 316 ? -19.846 3.443 8.837 1.00 79.75 316 SER A C 1
ATOM 2501 O O . SER A 1 316 ? -19.905 3.300 10.063 1.00 79.75 316 SER A O 1
ATOM 2503 N N . LYS A 1 317 ? -20.288 4.558 8.238 1.00 82.75 317 LYS A N 1
ATOM 2504 C CA . LYS A 1 317 ? -20.929 5.643 8.995 1.00 82.75 317 LYS A CA 1
ATOM 2505 C C . LYS A 1 317 ? -22.169 5.127 9.731 1.00 82.75 317 LYS A C 1
ATOM 2507 O O . LYS A 1 317 ? -22.330 5.401 10.914 1.00 82.75 317 LYS A O 1
ATOM 2512 N N . GLU A 1 318 ? -22.985 4.326 9.058 1.00 88.06 318 GLU A N 1
ATOM 2513 C CA . GLU A 1 318 ? -24.232 3.747 9.572 1.00 88.06 318 GLU A CA 1
ATOM 2514 C C . GLU A 1 318 ? -23.983 2.803 10.757 1.00 88.06 318 GLU A C 1
ATOM 2516 O O . GLU A 1 318 ? -24.741 2.777 11.726 1.00 88.06 318 GLU A O 1
ATOM 2521 N N . GLU A 1 319 ? -22.894 2.040 10.714 1.00 92.12 319 GLU A N 1
ATOM 2522 C CA . GLU A 1 319 ? -22.514 1.135 11.797 1.00 92.12 319 GLU A CA 1
ATOM 2523 C C . GLU A 1 319 ? -21.954 1.902 13.007 1.00 92.12 319 GLU A C 1
ATOM 2525 O O . GLU A 1 319 ? -22.265 1.573 14.152 1.00 92.12 319 GLU A O 1
ATOM 2530 N N . ILE A 1 320 ? -21.227 3.002 12.795 1.00 93.44 320 ILE A N 1
ATOM 2531 C CA . ILE A 1 320 ? -20.795 3.870 13.902 1.00 93.44 320 ILE A CA 1
ATOM 2532 C C . ILE A 1 320 ? -21.980 4.659 14.490 1.00 93.44 320 ILE A C 1
ATOM 2534 O O . ILE A 1 320 ? -22.028 4.889 15.699 1.00 93.44 320 ILE A O 1
ATOM 2538 N N . GLN A 1 321 ? -22.991 5.005 13.688 1.00 93.62 321 GLN A N 1
ATOM 2539 C CA . GLN A 1 321 ? -24.262 5.545 14.189 1.00 93.62 321 GLN A CA 1
ATOM 2540 C C . GLN A 1 321 ? -24.981 4.545 15.107 1.00 93.62 321 GLN A C 1
ATOM 2542 O O . GLN A 1 321 ? -25.568 4.934 16.122 1.00 93.62 321 GLN A O 1
ATOM 2547 N N . LEU A 1 322 ? -24.904 3.247 14.796 1.00 94.62 322 LEU A N 1
ATOM 2548 C CA . LEU A 1 322 ? -25.434 2.193 15.659 1.00 94.62 322 LEU A CA 1
ATOM 2549 C C . LEU A 1 322 ? -24.680 2.121 16.997 1.00 94.62 322 LEU A C 1
ATOM 2551 O O . LEU A 1 322 ? -25.321 1.986 18.040 1.00 94.62 322 LEU A O 1
ATOM 2555 N N . LEU A 1 323 ? -23.355 2.293 16.986 1.00 96.69 323 LEU A N 1
ATOM 2556 C CA . LEU A 1 323 ? -22.553 2.427 18.207 1.00 96.69 323 LEU A CA 1
ATOM 2557 C C . LEU A 1 323 ? -22.954 3.670 19.021 1.00 96.69 323 LEU A C 1
ATOM 2559 O O . LEU A 1 323 ? -23.178 3.565 20.224 1.00 96.69 323 LEU A O 1
ATOM 2563 N N . ALA A 1 324 ? -23.129 4.831 18.384 1.00 96.12 324 ALA A N 1
ATOM 2564 C CA . ALA A 1 324 ? -23.607 6.040 19.065 1.00 96.12 324 ALA A CA 1
ATOM 2565 C C . ALA A 1 324 ? -24.996 5.837 19.694 1.00 96.12 324 ALA A C 1
ATOM 2567 O O . ALA A 1 324 ? -25.299 6.355 20.770 1.00 96.12 324 ALA A O 1
ATOM 2568 N N . LYS A 1 325 ? -25.863 5.062 19.036 1.00 95.81 325 LYS A N 1
ATOM 2569 C CA . LYS A 1 325 ? -27.169 4.684 19.579 1.00 95.81 325 LYS A CA 1
ATOM 2570 C C . LYS A 1 325 ? -27.044 3.775 20.803 1.00 95.81 325 LYS A C 1
ATOM 2572 O O . LYS A 1 325 ? -27.719 4.042 21.791 1.00 95.81 325 LYS A O 1
ATOM 2577 N N . PHE A 1 326 ? -26.177 2.762 20.756 1.00 96.88 326 PHE A N 1
ATOM 2578 C CA . PHE A 1 326 ? -25.888 1.913 21.914 1.00 96.88 326 PHE A CA 1
ATOM 2579 C C . PHE A 1 326 ? -25.421 2.742 23.113 1.00 96.88 326 PHE A C 1
ATOM 2581 O O . PHE A 1 326 ? -25.973 2.591 24.200 1.00 96.88 326 PHE A O 1
ATOM 2588 N N . ILE A 1 327 ? -24.465 3.651 22.891 1.00 96.75 327 ILE A N 1
ATOM 2589 C CA . ILE A 1 327 ? -23.932 4.539 23.930 1.00 96.75 327 ILE A CA 1
ATOM 2590 C C . ILE A 1 327 ? -25.074 5.324 24.579 1.00 96.75 327 ILE A C 1
ATOM 2592 O O . ILE A 1 327 ? -25.246 5.240 25.787 1.00 96.75 327 ILE A O 1
ATOM 2596 N N . ARG A 1 328 ? -25.917 6.005 23.791 1.00 94.25 328 ARG A N 1
ATOM 2597 C CA . ARG A 1 328 ? -27.049 6.791 24.319 1.00 94.25 328 ARG A CA 1
ATOM 2598 C C . ARG A 1 328 ? -28.056 5.972 25.123 1.00 94.25 328 ARG A C 1
ATOM 2600 O O . ARG A 1 328 ? -28.582 6.479 26.101 1.00 94.25 328 ARG A O 1
ATOM 2607 N N . GLU A 1 329 ? -28.362 4.750 24.690 1.00 94.00 329 GLU A N 1
ATOM 2608 C CA . GLU A 1 329 ? -29.342 3.889 25.367 1.00 94.00 329 GLU A CA 1
ATOM 2609 C C . GLU A 1 329 ? -28.809 3.285 26.679 1.00 94.00 329 GLU A C 1
ATOM 2611 O O . GLU A 1 329 ? -29.606 2.820 27.488 1.00 94.00 329 GLU A O 1
ATOM 2616 N N . ASN A 1 330 ? -27.488 3.289 26.887 1.00 92.06 330 ASN A N 1
ATOM 2617 C CA . ASN A 1 330 ? -26.822 2.724 28.067 1.00 92.06 330 ASN A CA 1
ATOM 2618 C C . ASN A 1 330 ? -26.043 3.784 28.862 1.00 92.06 330 ASN A C 1
ATOM 2620 O O . ASN A 1 330 ? -25.129 3.423 29.601 1.00 92.06 330 ASN A O 1
ATOM 2624 N N . SER A 1 331 ? -26.373 5.061 28.643 1.00 84.12 331 SER A N 1
ATOM 2625 C CA . SER A 1 331 ? -25.838 6.228 29.352 1.00 84.12 331 SER A CA 1
ATOM 2626 C C . SER A 1 331 ? -26.785 6.735 30.418 1.00 84.12 331 SER A C 1
ATOM 2628 O O . SER A 1 331 ? -27.999 6.445 30.351 1.00 84.12 331 SER A O 1
#

Sequence (331 aa):
MSKYKRSLVELREKAVLNWPEELLDQAGEASVLPLLLKTQDKFISILTLADSEPESWQKLVNLSLDMPGNLFLKHLMVLSDLGGESLNKYPPISKYFENNQMDYIWKTKDYSYQFKVIFKKVPLTNSSLKVDGKSLLKGFPLNDKMTDVVMLILYGATALNINLPDSEKFMMGSLLGKPDEIKKFVSQSYIRVSRQISGATSTKLGGLVEKFVIRVLKEELPNTFEITKSKEIEGKTFDIVVSSPNNQLFGIEASFQYTTNSTIERKSREAENLAKLLHNAGHFICYVIDGAGNINIRKNAVSTICLYSDCTVAFSKEEIQLLAKFIRENS

Mean predicted aligned error: 13.5 Å

Nearest PDB structures (foldseek):
  3dnx-assembly1_A-2  TM=6.399E-01  e=5.087E-02  Ruegeria pomeroyi
  4dap-assembly1_A  TM=6.199E-01  e=5.603E-02  Escherichia coli K-12
  5gkh-assembly1_B  TM=5.024E-01  e=1.156E-01  Thermococcus kodakarensis KOD1
  6wxx-assembly2_C  TM=4.420E-01  e=1.872E-01  Treponema succinifaciens DSM 2489
  2vld-assembly1_B  TM=4.594E-01  e=4.253E-01  Pyrococcus abyssi

InterPro domains:
  IPR058973 BanI/HgiCI, C-terminal domain [PF26568] (180-330)
  IPR058974 BanI/HgiCI, N-terminal domain [PF24447] (19-177)

Radius of gyration: 24.97 Å; Cα contacts (8 Å, |Δi|>4): 518; chains: 1; bounding box: 59×37×66 Å